Protein 6S95 (pdb70)

InterPro domains:
  IPR000069 Envelope glycoprotein M, flavivirus [PF01004] (220-293)
  IPR000208 RNA-directed RNA polymerase, fingers/palm subdomains, flavivirus [PF00972] (2783-3234)
  IPR000336 Flavivirus/Alphavirus glycoprotein, immunoglobulin-like domain superfamily [G3DSA:2.60.40.350] (590-698)
  IPR000404 Flavivirus non-structural protein NS4A [PF01350] (2129-2267)
  IPR000487 Non-structural protein NS2B, flavivirus [PF01002] (1378-1503)
  IPR000487 Non-structural protein NS2B, flavivirus [PS51527] (1373-1504)
  IPR000752 Flavivirus non-structural protein NS2A [PF01005] (1157-1289)
  IPR001122 Capsid protein C, flavivirus [PF01003] (7-121)
  IPR001157 Non-structural protein NS1, flavivirus [PF00948] (795-1145)
  IPR001528 Flavivirus non-structural protein NS4B [PF01349] (2272-2520)
  IPR001650 Helicase, C-terminal domain-like [PS51194] (1851-2016)
  IPR001650 Helicase, C-terminal domain-like [SM00490] (1873-1969)
  IPR001850 Non-structural protein NS3, peptidase S7, flavivirus [PF00949] (1522-1670)
  IPR001850 Non-structural protein NS3, peptidase S7, flavivirus [PS51528] (1504-1681)
  IPR002535 Flavivirus polyprotein propeptide [PF01570] (136-217)
  IPR002877 Ribosomal RNA methyltransferase, FtsJ domain [PF01728] (2584-2752)
  IPR007094 RNA-directed RNA polymerase, catalytic domain [PS50507] (3059-3211)
  IPR009003 Peptidase S1, PA clan [SSF50494] (1508-1671)
  IPR011492 Non-structural protein NS3-like, DEAD-box helicase, flavivirus [PF07652] (1688-1833)
  IPR011998 Envelope glycoprotein E, central and dimerisation domain, flavivirus [PF00869] (296-591)

Secondary structure (DSSP, 8-state):
-----B--S-EEEEEEEEE-SSS-EEEEEEE--S--SEE--EEEEEETTEEEEESEESS-S-EE--SSTTEEEEEEEEPPSEEEEEEES-GGG-EEEEEEE-/--B--SPPEESS--EE-SSS-EEEEEEE--SS-SEE--EEEEEETTEEEE-SEESS-S-EE-SS-SSEEEEEEEEPPSEEEEEEES-GGG-EEEEEEE-

Radius of gyration: 16.83 Å; Cα contacts (8 Å, |Δi|>4): 552; chains: 2; bounding box: 51×31×41 Å

B-factor: mean 18.38, std 7.27, range [8.53, 45.67]

Organism: Usutu virus (NCBI:txid64286)

Foldseek 3Di:
DPDAEAQAAAKDFPDDWDDDPPQKIKTKIWAAAQRPQHWWQKAKAQDPVGRDGDWFWPQPRDGQHGSDGGGMDMTITHHDAAKIWIWTDDDPRIDIDIDHHD/DEADAAAKDWPDDWDDPVPQKIKTKIFFFAQPDQYWWQKAKAADPVTRDGDFAWPPPGDGDHHSHGTDIDMTMTRHDAAWIKIWTHDDPRIDIDIDHHD

Solvent-accessible surface area: 9618 Å² total; per-residue (Å²): 114,31,140,55,47,94,9,78,91,83,5,42,47,44,119,99,15,51,106,32,87,118,54,7,3,7,0,13,1,43,1,64,4,92,55,9,32,2,54,3,23,20,17,1,0,51,40,76,115,74,60,81,99,71,37,124,44,15,5,26,52,6,28,0,7,12,62,126,49,75,26,73,21,8,0,3,0,52,2,31,168,21,80,0,42,0,0,0,2,106,64,121,66,45,26,62,53,87,40,112,59,113,127,51,76,7,78,103,107,6,54,50,38,118,118,14,27,94,24,69,125,23,8,0,9,1,14,1,67,3,96,7,110,54,9,23,2,53,4,15,18,23,2,0,52,39,78,117,72,86,86,99,56,44,131,56,24,4,21,44,8,7,0,7,24,67,121,27,125,36,71,24,4,0,10,0,60,3,45,153,36,86,0,34,0,8,0,10,146,67,126,69,53,33,62,50,76,27,121,25,133

Sequence (201 aa):
GTTYGMCTKKFSFAKNPADTGHGTVVLELQYTGVDGPCKIPISIVASLSDLTPIGRMVTANPYVASSEANSSKVLVEMEPPFGDSFIVVGRGDKKQINHHWHKAYGMCTKKFSFAKNPADTGHGTVVLELQYTGVDGPCKIPISIVASLSDLTPIGRMVTANPYVASSEANSKVLVEMEPPFGDSFIVVGRGDKQINHHWHKA

Nearest PDB structures (foldseek):
  6s93-assembly1_A  TM=9.954E-01  e=1.342E-16  Usutu virus
  6s94-assembly1_A  TM=9.904E-01  e=1.659E-16  Usutu virus
  6s95-assembly1_B  TM=9.762E-01  e=4.792E-16  Usutu virus
  6s92-assembly1_A-2  TM=9.780E-01  e=8.143E-16  Usutu virus
  3p54-assembly1_A  TM=9.628E-01  e=4.580E-14  Japanese encephalitis virus

Structure (mmCIF, N/CA/C/O backbone):
data_6S95
#
_entry.id   6S95
#
_cell.length_a   47.544
_cell.length_b   55.274
_cell.length_c   65.774
_cell.angle_alpha   90.000
_cell.angle_beta   90.000
_cell.angle_gamma   90.000
#
_symmetry.space_group_name_H-M   'P 21 21 21'
#
loop_
_entity.id
_entity.type
_entity.pdbx_description
1 polymer 'Genome polyprotein'
2 water water
#
loop_
_atom_site.group_PDB
_atom_site.id
_atom_site.type_symbol
_atom_site.label_atom_id
_atom_site.label_alt_id
_atom_site.label_comp_id
_atom_site.label_asym_id
_atom_site.label_entity_id
_atom_site.label_seq_id
_atom_site.pdbx_PDB_ins_code
_atom_site.Cartn_x
_atom_site.Cartn_y
_atom_site.Cartn_z
_atom_site.occupancy
_atom_site.B_iso_or_equiv
_atom_site.auth_seq_id
_atom_site.auth_comp_id
_atom_site.auth_asym_id
_atom_site.auth_atom_id
_atom_site.pdbx_PDB_model_num
ATOM 1 N N . GLY A 1 1 ? 23.230 16.126 35.854 1.00 34.10 299 GLY A N 1
ATOM 2 C CA . GLY A 1 1 ? 23.314 14.688 36.030 1.00 31.52 299 GLY A CA 1
ATOM 3 C C . GLY A 1 1 ? 23.138 13.933 34.729 1.00 28.50 299 GLY A C 1
ATOM 4 O O . GLY A 1 1 ? 23.049 14.537 33.661 1.00 32.51 299 GLY A O 1
ATOM 5 N N . THR A 1 2 ? 23.088 12.603 34.816 1.00 25.25 300 THR A N 1
ATOM 6 C CA . THR A 1 2 ? 22.927 11.745 33.647 1.00 23.97 300 THR A CA 1
ATOM 7 C C . THR A 1 2 ? 21.646 10.918 33.707 1.00 24.12 300 THR A C 1
ATOM 8 O O . THR A 1 2 ? 21.551 9.878 33.049 1.00 23.59 300 THR A O 1
ATOM 12 N N . THR A 1 3 ? 20.660 11.354 34.484 1.00 20.03 301 THR A N 1
ATOM 13 C CA . THR A 1 3 ? 19.365 10.678 34.537 1.00 18.83 301 THR A CA 1
ATOM 14 C C . THR A 1 3 ? 18.504 11.273 33.433 1.00 19.00 301 THR A C 1
ATOM 15 O O . THR A 1 3 ? 17.918 12.347 33.592 1.00 22.38 301 THR A O 1
ATOM 19 N N . TYR A 1 4 ? 18.433 10.578 32.307 1.00 16.87 302 TYR A N 1
ATOM 20 C CA . TYR A 1 4 ? 17.709 11.063 31.144 1.00 17.25 302 TYR A CA 1
ATOM 21 C C . TYR A 1 4 ? 16.417 10.279 30.994 1.00 16.85 302 TYR A C 1
ATOM 22 O O . TYR A 1 4 ? 16.383 9.065 31.221 1.00 18.31 302 TYR A O 1
ATOM 31 N N . GLY A 1 5 ? 15.342 10.985 30.660 1.00 15.15 303 GLY A N 1
ATOM 32 C CA . GLY A 1 5 ? 14.080 10.353 30.362 1.00 15.06 303 GLY A CA 1
ATOM 33 C C . GLY A 1 5 ? 13.868 10.221 28.864 1.00 15.62 303 GLY A C 1
ATOM 34 O O . GLY A 1 5 ? 14.663 10.677 28.042 1.00 15.36 303 GLY A O 1
ATOM 35 N N . MET A 1 6 ? 12.763 9.572 28.513 1.00 13.74 304 MET A N 1
ATOM 36 C CA . MET A 1 6 ? 12.326 9.565 27.125 1.00 13.02 304 MET A CA 1
ATOM 37 C C . MET A 1 6 ? 11.937 10.977 26.728 1.00 14.15 304 MET A C 1
ATOM 38 O O . MET A 1 6 ? 11.308 11.699 27.508 1.00 15.62 304 MET A O 1
ATOM 43 N N . CYS A 1 7 ? 12.341 11.379 25.522 1.00 12.31 305 CYS A N 1
ATOM 44 C CA . CYS A 1 7 ? 11.944 12.679 25.001 1.00 13.19 305 CYS A CA 1
ATOM 45 C C . CYS A 1 7 ? 10.424 12.792 25.026 1.00 12.43 305 CYS A C 1
ATOM 46 O O . CYS A 1 7 ? 9.714 11.863 24.624 1.00 13.41 305 CYS A O 1
ATOM 49 N N . THR A 1 8 ? 9.924 13.931 25.493 1.00 12.04 306 THR A N 1
ATOM 50 C CA . THR A 1 8 ? 8.499 14.103 25.747 1.00 13.15 306 THR A CA 1
ATOM 51 C C . THR A 1 8 ? 7.746 14.791 24.617 1.00 12.75 306 THR A C 1
ATOM 52 O O . THR A 1 8 ? 6.510 14.767 24.626 1.00 14.83 306 THR A O 1
ATOM 56 N N . LYS A 1 9 ? 8.433 15.420 23.668 1.00 12.98 307 LYS A N 1
ATOM 57 C CA . LYS A 1 9 ? 7.796 16.253 22.658 1.00 11.70 307 LYS A CA 1
ATOM 58 C C . LYS A 1 9 ? 7.832 15.591 21.284 1.00 11.58 307 LYS A C 1
ATOM 59 O O . LYS A 1 9 ? 8.426 14.534 21.092 1.00 11.57 307 LYS A O 1
ATOM 65 N N . LYS A 1 10 ? 7.175 16.232 20.321 1.00 12.02 308 LYS A N 1
ATOM 66 C CA . LYS A 1 10 ? 7.122 15.698 18.971 1.00 12.58 308 LYS A CA 1
ATOM 67 C C . LYS A 1 10 ? 8.454 15.876 18.254 1.00 11.48 308 LYS A C 1
ATOM 68 O O . LYS A 1 10 ? 9.194 16.850 18.464 1.00 11.20 308 LYS A O 1
ATOM 74 N N . PHE A 1 11 ? 8.744 14.920 17.390 1.00 10.61 309 PHE A N 1
ATOM 75 C CA . PHE A 1 11 ? 9.807 15.018 16.407 1.00 10.14 309 PHE A CA 1
ATOM 76 C C . PHE A 1 11 ? 9.189 15.352 15.058 1.00 9.95 309 PHE A C 1
ATOM 77 O O . PHE A 1 11 ? 7.967 15.297 14.870 1.00 11.58 309 PHE A O 1
ATOM 85 N N . SER A 1 12 ? 10.050 15.651 14.101 1.00 10.46 310 SER A N 1
ATOM 86 C CA . SER A 1 12 ? 9.672 15.675 12.703 1.00 11.99 310 SER A CA 1
ATOM 87 C C . SER A 1 12 ? 10.745 14.942 11.913 1.00 11.92 310 SER A C 1
ATOM 88 O O . SER A 1 12 ? 11.891 14.778 12.364 1.00 11.45 310 SER A O 1
ATOM 91 N N . PHE A 1 13 ? 10.354 14.479 10.728 1.00 15.34 311 PHE A N 1
ATOM 92 C CA . PHE A 1 13 ? 11.310 13.889 9.797 1.00 17.39 311 PHE A CA 1
ATOM 93 C C . PHE A 1 13 ? 11.939 15.049 9.043 1.00 17.31 311 PHE A C 1
ATOM 94 O O . PHE A 1 13 ? 11.316 15.645 8.158 1.00 21.24 311 PHE A O 1
ATOM 102 N N . ALA A 1 14 ? 13.168 15.401 9.422 1.00 16.99 312 ALA A N 1
ATOM 103 C CA . ALA A 1 14 ? 13.890 16.465 8.732 1.00 19.16 312 ALA A CA 1
ATOM 104 C C . ALA A 1 14 ? 14.307 16.022 7.339 1.00 22.70 312 ALA A C 1
ATOM 105 O O . ALA A 1 14 ? 14.324 16.826 6.400 1.00 30.60 312 ALA A O 1
ATOM 107 N N . LYS A 1 15 ? 14.673 14.751 7.197 1.00 24.35 313 LYS A N 1
ATOM 108 C CA . LYS A 1 15 ? 14.926 14.133 5.904 1.00 28.97 313 LYS A CA 1
ATOM 109 C C . LYS A 1 15 ? 14.319 12.741 5.942 1.00 29.17 313 LYS A C 1
ATOM 110 O O . LYS A 1 15 ? 14.600 11.966 6.860 1.00 25.93 313 LYS A O 1
ATOM 116 N N . ASN A 1 16 ? 13.489 12.432 4.952 1.00 29.70 314 ASN A N 1
ATOM 117 C CA . ASN A 1 16 ? 12.807 11.152 4.905 1.00 32.69 314 ASN A CA 1
ATOM 118 C C . ASN A 1 16 ? 13.809 10.010 4.735 1.00 27.38 314 ASN A C 1
ATOM 119 O O . ASN A 1 16 ? 14.935 10.222 4.276 1.00 26.46 314 ASN A O 1
ATOM 124 N N . PRO A 1 17 ? 13.430 8.790 5.129 1.00 27.97 315 PRO A N 1
ATOM 125 C CA . PRO A 1 17 ? 14.391 7.682 5.106 1.00 26.89 315 PRO A CA 1
ATOM 126 C C . PRO A 1 17 ? 14.896 7.398 3.700 1.00 24.64 315 PRO A C 1
ATOM 127 O O . PRO A 1 17 ? 14.164 7.528 2.716 1.00 30.05 315 PRO A O 1
ATOM 131 N N . ALA A 1 18 ? 16.167 7.015 3.615 1.00 26.85 316 ALA A N 1
ATOM 132 C CA . ALA A 1 18 ? 16.814 6.716 2.348 1.00 26.42 316 ALA A CA 1
ATOM 133 C C . ALA A 1 18 ? 17.698 5.490 2.522 1.00 28.00 316 ALA A C 1
ATOM 134 O O . ALA A 1 18 ? 18.270 5.269 3.590 1.00 24.95 316 ALA A O 1
ATOM 136 N N . ASP A 1 19 ? 17.822 4.706 1.455 1.00 29.15 317 ASP A N 1
ATOM 137 C CA . ASP A 1 19 ? 18.588 3.468 1.507 1.00 25.79 317 ASP A CA 1
ATOM 138 C C . ASP A 1 19 ? 20.083 3.744 1.446 1.00 25.60 317 ASP A C 1
ATOM 139 O O . ASP A 1 19 ? 20.546 4.588 0.673 1.00 30.53 317 ASP A O 1
ATOM 144 N N . THR A 1 20 ? 20.840 3.023 2.270 1.00 24.15 318 THR A N 1
ATOM 145 C CA . THR A 1 20 ? 22.287 3.003 2.162 1.00 23.97 318 THR A CA 1
ATOM 146 C C . THR A 1 20 ? 22.693 1.940 1.142 1.00 25.03 318 THR A C 1
ATOM 147 O O . THR A 1 20 ? 21.853 1.303 0.503 1.00 28.63 318 THR A O 1
ATOM 151 N N . GLY A 1 21 ? 23.997 1.744 0.996 1.00 26.24 319 GLY A N 1
ATOM 152 C CA . GLY A 1 21 ? 24.528 0.695 0.153 1.00 24.14 319 GLY A CA 1
ATOM 153 C C . GLY A 1 21 ? 24.786 -0.615 0.862 1.00 24.51 319 GLY A C 1
ATOM 154 O O . GLY A 1 21 ? 25.369 -1.523 0.260 1.00 22.52 319 GLY A O 1
ATOM 155 N N . HIS A 1 22 ? 24.367 -0.753 2.121 1.00 19.74 320 HIS A N 1
ATOM 156 C CA . HIS A 1 22 ? 24.585 -1.977 2.881 1.00 17.11 320 HIS A CA 1
ATOM 157 C C . HIS A 1 22 ? 23.299 -2.453 3.549 1.00 17.23 320 HIS A C 1
ATOM 158 O O . HIS A 1 22 ? 23.306 -2.935 4.687 1.00 18.97 320 HIS A O 1
ATOM 165 N N . GLY A 1 23 ? 22.177 -2.345 2.839 1.00 19.29 321 GLY A N 1
ATOM 166 C CA . GLY A 1 23 ? 20.951 -2.976 3.288 1.00 14.49 321 GLY A CA 1
ATOM 167 C C . GLY A 1 23 ? 20.269 -2.312 4.460 1.00 13.72 321 GLY A C 1
ATOM 168 O O . GLY A 1 23 ? 19.495 -2.965 5.154 1.00 16.11 321 GLY A O 1
ATOM 169 N N . THR A 1 24 ? 20.537 -1.034 4.710 1.00 15.18 322 THR A N 1
ATOM 170 C CA . THR A 1 24 ? 19.876 -0.294 5.779 1.00 13.78 322 THR A CA 1
ATOM 171 C C . THR A 1 24 ? 19.326 1.009 5.217 1.00 14.98 322 THR A C 1
ATOM 172 O O . THR A 1 24 ? 19.543 1.349 4.050 1.00 17.63 322 THR A O 1
ATOM 176 N N . VAL A 1 25 ? 18.616 1.750 6.073 1.00 14.38 323 VAL A N 1
ATOM 177 C CA . VAL A 1 25 ? 18.049 3.053 5.745 1.00 16.73 323 VAL A CA 1
ATOM 178 C C . VAL A 1 25 ? 18.464 4.049 6.819 1.00 15.28 323 VAL A C 1
ATOM 179 O O . VAL A 1 25 ? 18.604 3.700 7.995 1.00 16.81 323 VAL A O 1
ATOM 183 N N . VAL A 1 26 ? 18.668 5.297 6.411 1.00 15.91 324 VAL A N 1
ATOM 184 C CA . VAL A 1 26 ? 19.014 6.368 7.335 1.00 16.31 324 VAL A CA 1
ATOM 185 C C . VAL A 1 26 ? 17.930 7.433 7.285 1.00 15.93 324 VAL A C 1
ATOM 186 O O . VAL A 1 26 ? 17.383 7.734 6.219 1.00 18.73 324 VAL A O 1
ATOM 190 N N . LEU A 1 27 ? 17.631 8.007 8.447 1.00 14.53 325 LEU A N 1
ATOM 191 C CA . LEU A 1 27 ? 16.560 8.980 8.608 1.00 15.70 325 LEU A CA 1
ATOM 192 C C . LEU A 1 27 ? 17.035 10.077 9.549 1.00 15.70 325 LEU A C 1
ATOM 193 O O . LEU A 1 27 ? 17.490 9.788 10.661 1.00 16.75 325 LEU A O 1
ATOM 198 N N . GLU A 1 28 ? 16.900 11.329 9.126 1.00 13.55 326 GLU A N 1
ATOM 199 C CA . GLU A 1 28 ? 17.271 12.466 9.961 1.00 12.37 326 GLU A CA 1
ATOM 200 C C . GLU A 1 28 ? 16.034 12.979 10.682 1.00 13.17 326 GLU A C 1
ATOM 201 O O . GLU A 1 28 ? 15.063 13.387 10.038 1.00 14.21 326 GLU A O 1
ATOM 207 N N . LEU A 1 29 ? 16.072 12.949 12.007 1.00 11.34 327 LEU A N 1
ATOM 208 C CA . LEU A 1 29 ? 15.017 13.454 12.868 1.00 10.63 327 LEU A CA 1
ATOM 209 C C . LEU A 1 29 ? 15.399 14.831 13.382 1.00 11.13 327 LEU A C 1
ATOM 210 O O . LEU A 1 29 ? 16.573 15.112 13.632 1.00 12.10 327 LEU A O 1
ATOM 215 N N . GLN A 1 30 ? 14.393 15.674 13.566 1.00 10.29 328 GLN A N 1
ATOM 216 C CA . GLN A 1 30 ? 14.533 16.936 14.278 1.00 10.84 328 GLN A CA 1
ATOM 217 C C . GLN A 1 30 ? 13.632 16.885 15.500 1.00 10.43 328 GLN A C 1
ATOM 218 O O . GLN A 1 30 ? 12.472 16.469 15.402 1.00 12.53 328 GLN A O 1
ATOM 224 N N . TYR A 1 31 ? 14.149 17.312 16.649 1.00 10.49 329 TYR A N 1
ATOM 225 C CA . TYR A 1 31 ? 13.385 17.268 17.889 1.00 11.09 329 TYR A CA 1
ATOM 226 C C . TYR A 1 31 ? 12.898 18.662 18.251 1.00 12.40 329 TYR A C 1
ATOM 227 O O . TYR A 1 31 ? 13.708 19.589 18.350 1.00 13.28 329 TYR A O 1
ATOM 236 N N . THR A 1 32 ? 11.589 18.807 18.490 1.00 10.91 330 THR A N 1
ATOM 237 C CA . THR A 1 32 ? 11.040 20.129 18.769 1.00 12.36 330 THR A CA 1
ATOM 238 C C . THR A 1 32 ? 11.268 20.594 20.202 1.00 12.59 330 THR A C 1
ATOM 239 O O . THR A 1 32 ? 11.161 21.796 20.461 1.00 14.43 330 THR A O 1
ATOM 243 N N . GLY A 1 33 ? 11.560 19.691 21.142 1.00 11.34 331 GLY A N 1
ATOM 244 C CA . GLY A 1 33 ? 11.566 20.035 22.552 1.00 11.27 331 GLY A CA 1
ATOM 245 C C . GLY A 1 33 ? 12.901 20.542 23.078 1.00 12.63 331 GLY A C 1
ATOM 246 O O . GLY A 1 33 ? 13.906 20.616 22.370 1.00 11.82 331 GLY A O 1
ATOM 247 N N . VAL A 1 34 ? 12.890 20.881 24.375 1.00 11.97 332 VAL A N 1
ATOM 248 C CA . VAL A 1 34 ? 14.035 21.454 25.082 1.00 12.49 332 VAL A CA 1
ATOM 249 C C . VAL A 1 34 ? 14.355 20.643 26.330 1.00 13.24 332 VAL A C 1
ATOM 250 O O . VAL A 1 34 ? 15.096 21.108 27.208 1.00 13.60 332 VAL A O 1
ATOM 254 N N . ASP A 1 35 ? 13.807 19.431 26.425 1.00 13.02 333 ASP A N 1
ATOM 255 C CA . ASP A 1 35 ? 14.053 18.548 27.558 1.00 14.42 333 ASP A CA 1
ATOM 256 C C . ASP A 1 35 ? 15.247 17.619 27.351 1.00 13.08 333 ASP A C 1
ATOM 257 O O . ASP A 1 35 ? 15.485 16.737 28.184 1.00 16.27 333 ASP A O 1
ATOM 262 N N . GLY A 1 36 ? 16.010 17.801 26.277 1.00 12.67 334 GLY A N 1
ATOM 263 C CA . GLY A 1 36 ? 17.213 17.031 26.086 1.00 12.82 334 GLY A CA 1
ATOM 264 C C . GLY A 1 36 ? 18.270 17.342 27.133 1.00 13.27 334 GLY A C 1
ATOM 265 O O . GLY A 1 36 ? 18.216 18.379 27.796 1.00 14.20 334 GLY A O 1
ATOM 266 N N . PRO A 1 37 ? 19.255 16.449 27.307 1.00 13.31 335 PRO A N 1
ATOM 267 C CA . PRO A 1 37 ? 19.350 15.159 26.624 1.00 12.81 335 PRO A CA 1
ATOM 268 C C . PRO A 1 37 ? 18.221 14.230 27.017 1.00 12.75 335 PRO A C 1
ATOM 269 O O . PRO A 1 37 ? 17.753 14.233 28.157 1.00 13.63 335 PRO A O 1
ATOM 273 N N . CYS A 1 38 ? 17.749 13.461 26.043 1.00 11.29 336 CYS A N 1
ATOM 274 C CA . CYS A 1 38 ? 16.618 12.581 26.274 1.00 11.21 336 CYS A CA 1
ATOM 275 C C . CYS A 1 38 ? 16.678 11.462 25.252 1.00 12.85 336 CYS A C 1
ATOM 276 O O . CYS A 1 38 ? 17.259 11.611 24.170 1.00 11.62 336 CYS A O 1
ATOM 279 N N . LYS A 1 39 ? 16.100 10.332 25.624 1.00 12.52 337 LYS A N 1
ATOM 280 C CA . LYS A 1 39 ? 16.146 9.139 24.798 1.00 13.62 337 LYS A CA 1
ATOM 281 C C . LYS A 1 39 ? 15.012 9.172 23.781 1.00 11.85 337 LYS A C 1
ATOM 282 O O . LYS A 1 39 ? 13.851 9.402 24.143 1.00 12.07 337 LYS A O 1
ATOM 288 N N . ILE A 1 40 ? 15.347 8.934 22.518 1.00 11.41 338 ILE A N 1
ATOM 289 C CA . ILE A 1 40 ? 14.331 9.057 21.459 1.00 11.10 338 ILE A CA 1
ATOM 290 C C . ILE A 1 40 ? 13.413 7.836 21.483 1.00 12.40 338 ILE A C 1
ATOM 291 O O . ILE A 1 40 ? 13.888 6.694 21.407 1.00 11.67 338 ILE A O 1
ATOM 296 N N . PRO A 1 41 ? 12.102 8.018 21.548 1.00 11.39 339 PRO A N 1
ATOM 297 C CA . PRO A 1 41 ? 11.179 6.861 21.480 1.00 11.03 339 PRO A CA 1
ATOM 298 C C . PRO A 1 41 ? 10.934 6.423 20.035 1.00 11.29 339 PRO A C 1
ATOM 299 O O . PRO A 1 41 ? 9.912 6.709 19.418 1.00 14.55 339 PRO A O 1
ATOM 303 N N . ILE A 1 42 ? 11.885 5.690 19.457 1.00 11.63 340 ILE A N 1
ATOM 304 C CA . ILE A 1 42 ? 11.817 5.270 18.060 1.00 11.35 340 ILE A CA 1
ATOM 305 C C . ILE A 1 42 ? 11.807 3.751 17.995 1.00 11.66 340 ILE A C 1
ATOM 306 O O . ILE A 1 42 ? 12.549 3.080 18.725 1.00 13.82 340 ILE A O 1
ATOM 311 N N . SER A 1 43 ? 10.957 3.208 17.127 1.00 11.19 341 SER A N 1
ATOM 312 C CA . SER A 1 43 ? 10.933 1.777 16.871 1.00 11.29 341 SER A CA 1
ATOM 313 C C . SER A 1 43 ? 10.374 1.543 15.478 1.00 9.01 341 SER A C 1
ATOM 314 O O . SER A 1 43 ? 9.897 2.461 14.804 1.00 10.46 341 SER A O 1
ATOM 317 N N . ILE A 1 44 ? 10.455 0.291 15.043 1.00 9.59 342 ILE A N 1
ATOM 318 C CA . ILE A 1 44 ? 9.873 -0.164 13.790 1.00 9.36 342 ILE A CA 1
ATOM 319 C C . ILE A 1 44 ? 8.814 -1.186 14.158 1.00 9.44 342 ILE A C 1
ATOM 320 O O . ILE A 1 44 ? 9.057 -2.052 15.003 1.00 10.39 342 ILE A O 1
ATOM 325 N N . VAL A 1 45 ? 7.631 -1.059 13.558 1.00 9.74 343 VAL A N 1
ATOM 326 C CA . VAL A 1 45 ? 6.478 -1.854 13.954 1.00 9.74 343 VAL A CA 1
ATOM 327 C C . VAL A 1 45 ? 5.795 -2.395 12.708 1.00 10.07 343 VAL A C 1
ATOM 328 O O . VAL A 1 45 ? 5.950 -1.871 11.606 1.00 10.63 343 VAL A O 1
ATOM 332 N N . ALA A 1 46 ? 5.013 -3.463 12.898 1.00 12.16 344 ALA A N 1
ATOM 333 C CA . ALA A 1 46 ? 4.299 -4.063 11.773 1.00 12.65 344 ALA A CA 1
ATOM 334 C C . ALA A 1 46 ? 3.150 -3.188 11.288 1.00 13.75 344 ALA A C 1
ATOM 335 O O . ALA A 1 46 ? 2.847 -3.165 10.090 1.00 14.64 344 ALA A O 1
ATOM 337 N N . SER A 1 47 ? 2.490 -2.488 12.200 1.00 12.14 345 SER A N 1
ATOM 338 C CA . SER A 1 47 ? 1.325 -1.681 11.874 1.00 12.31 345 SER A CA 1
ATOM 339 C C . SER A 1 47 ? 1.141 -0.706 13.021 1.00 12.38 345 SER A C 1
ATOM 340 O O . SER A 1 47 ? 1.698 -0.885 14.102 1.00 12.72 345 SER A O 1
ATOM 343 N N . LEU A 1 48 ? 0.320 0.315 12.796 1.00 12.92 346 LEU A N 1
ATOM 344 C CA . LEU A 1 48 ? 0.065 1.240 13.891 1.00 13.38 346 LEU A CA 1
ATOM 345 C C . LEU A 1 48 ? -0.806 0.631 14.983 1.00 12.81 346 LEU A C 1
ATOM 346 O O . LEU A 1 48 ? -0.883 1.191 16.083 1.00 14.06 346 LEU A O 1
ATOM 351 N N . SER A 1 49 ? -1.446 -0.511 14.718 1.00 13.07 347 SER A N 1
ATOM 352 C CA . SER A 1 49 ? -2.296 -1.144 15.720 1.00 13.41 347 SER A CA 1
ATOM 353 C C . SER A 1 49 ? -1.548 -2.110 16.623 1.00 12.62 347 SER A C 1
ATOM 354 O O . SER A 1 49 ? -2.106 -2.533 17.644 1.00 16.82 347 SER A O 1
ATOM 357 N N . ASP A 1 50 ? -0.328 -2.507 16.257 1.00 12.76 348 ASP A N 1
ATOM 358 C CA . ASP A 1 50 ? 0.485 -3.412 17.068 1.00 13.69 348 ASP A CA 1
ATOM 359 C C . ASP A 1 50 ? 1.891 -2.828 17.081 1.00 13.87 348 ASP A C 1
ATOM 360 O O . ASP A 1 50 ? 2.651 -3.008 16.123 1.00 13.04 348 ASP A O 1
ATOM 365 N N . LEU A 1 51 ? 2.238 -2.140 18.160 1.00 12.50 349 LEU A N 1
ATOM 366 C CA . LEU A 1 51 ? 3.520 -1.461 18.244 1.00 13.11 349 LEU A CA 1
ATOM 367 C C . LEU A 1 51 ? 4.622 -2.352 18.810 1.00 12.50 349 LEU A C 1
ATOM 368 O O . LEU A 1 51 ? 5.644 -1.844 19.283 1.00 14.14 349 LEU A O 1
ATOM 373 N N . THR A 1 52 ? 4.438 -3.663 18.775 1.00 12.78 350 THR A N 1
ATOM 374 C CA . THR A 1 52 ? 5.516 -4.578 19.136 1.00 13.10 350 THR A CA 1
ATOM 375 C C . THR A 1 52 ? 6.742 -4.269 18.277 1.00 12.14 350 THR A C 1
ATOM 376 O O . THR A 1 52 ? 6.632 -4.237 17.049 1.00 11.57 350 THR A O 1
ATOM 380 N N . PRO A 1 53 ? 7.915 -4.036 18.868 1.00 13.16 351 PRO A N 1
ATOM 381 C CA . PRO A 1 53 ? 9.092 -3.720 18.042 1.00 11.23 351 PRO A CA 1
ATOM 382 C C . PRO A 1 53 ? 9.514 -4.906 17.188 1.00 11.94 351 PRO A C 1
ATOM 383 O O . PRO A 1 53 ? 9.630 -6.035 17.675 1.00 14.28 351 PRO A O 1
ATOM 387 N N . ILE A 1 54 ? 9.726 -4.636 15.898 1.00 11.04 352 ILE A N 1
ATOM 388 C CA . ILE A 1 54 ? 10.337 -5.578 14.963 1.00 11.08 352 ILE A CA 1
ATOM 389 C C . ILE A 1 54 ? 11.416 -4.847 14.171 1.00 9.85 352 ILE A C 1
ATOM 390 O O . ILE A 1 54 ? 11.822 -3.741 14.541 1.00 10.70 352 ILE A O 1
ATOM 395 N N . GLY A 1 55 ? 11.895 -5.448 13.072 1.00 9.83 353 GLY A N 1
ATOM 396 C CA . GLY A 1 55 ? 13.041 -4.814 12.424 1.00 10.13 353 GLY A CA 1
ATOM 397 C C . GLY A 1 55 ? 14.263 -4.812 13.344 1.00 8.55 353 GLY A C 1
ATOM 398 O O . GLY A 1 55 ? 14.381 -5.599 14.290 1.00 9.62 353 GLY A O 1
ATOM 399 N N . ARG A 1 56 ? 15.165 -3.874 13.071 1.00 9.43 354 ARG A N 1
ATOM 400 C CA . ARG A 1 56 ? 16.379 -3.762 13.862 1.00 10.00 354 ARG A CA 1
ATOM 401 C C . ARG A 1 56 ? 16.819 -2.311 13.803 1.00 10.77 354 ARG A C 1
ATOM 402 O O . ARG A 1 56 ? 16.928 -1.742 12.713 1.00 11.70 354 ARG A O 1
ATOM 410 N N . MET A 1 57 ? 17.026 -1.704 14.966 1.00 10.31 355 MET A N 1
ATOM 411 C CA . MET A 1 57 ? 17.653 -0.393 15.024 1.00 10.81 355 MET A CA 1
ATOM 412 C C . MET A 1 57 ? 19.156 -0.599 14.920 1.00 11.64 355 MET A C 1
ATOM 413 O O . MET A 1 57 ? 19.751 -1.303 15.746 1.00 16.18 355 MET A O 1
ATOM 418 N N . VAL A 1 58 ? 19.761 -0.042 13.879 1.00 10.59 356 VAL A N 1
ATOM 419 C CA . VAL A 1 58 ? 21.209 -0.129 13.744 1.00 10.90 356 VAL A CA 1
ATOM 420 C C . VAL A 1 58 ? 21.875 0.927 14.613 1.00 12.13 356 VAL A C 1
ATOM 421 O O . VAL A 1 58 ? 22.784 0.631 15.403 1.00 12.23 356 VAL A O 1
ATOM 425 N N . THR A 1 59 ? 21.402 2.162 14.511 1.00 10.63 357 THR A N 1
ATOM 426 C CA . THR A 1 59 ? 21.697 3.204 15.488 1.00 12.05 357 THR A CA 1
ATOM 427 C C . THR A 1 59 ? 20.743 2.972 16.650 1.00 12.66 357 THR A C 1
ATOM 428 O O . THR A 1 59 ? 19.649 3.530 16.715 1.00 15.81 357 THR A O 1
ATOM 432 N N . ALA A 1 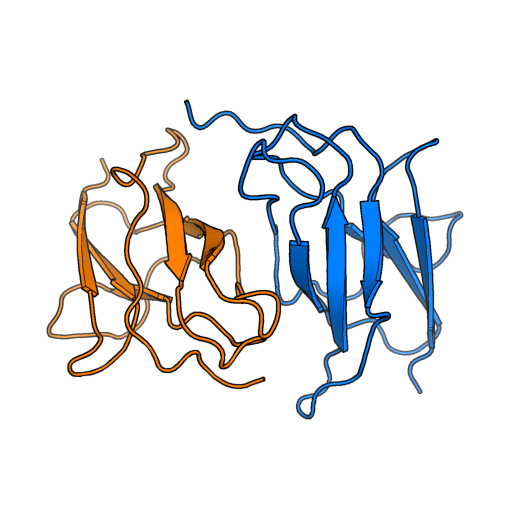60 ? 21.150 2.100 17.560 1.00 12.67 358 ALA A N 1
ATOM 433 C CA . ALA A 1 60 ? 20.301 1.708 18.667 1.00 13.06 358 ALA A CA 1
ATOM 434 C C . ALA A 1 60 ? 20.379 2.736 19.788 1.00 11.61 358 ALA A C 1
ATOM 435 O O . ALA A 1 60 ? 21.411 3.383 20.003 1.00 12.96 358 ALA A O 1
ATOM 437 N N . ASN A 1 61 ? 19.268 2.890 20.503 1.00 13.46 359 ASN A N 1
ATOM 438 C CA . ASN A 1 61 ? 19.175 3.791 21.645 1.00 12.73 359 ASN A CA 1
ATOM 439 C C . ASN A 1 61 ? 19.662 5.221 21.385 1.00 13.57 359 ASN A C 1
ATOM 440 O O . ASN A 1 61 ? 20.384 5.789 22.208 1.00 13.52 359 ASN A O 1
ATOM 445 N N . PRO A 1 62 ? 19.267 5.847 20.275 1.00 11.75 360 PRO A N 1
ATOM 446 C CA . PRO A 1 62 ? 19.738 7.215 20.021 1.00 13.29 360 PRO A CA 1
ATOM 447 C C . PRO A 1 62 ? 19.143 8.199 21.014 1.00 11.83 360 PRO A C 1
ATOM 448 O O . PRO A 1 62 ? 18.015 8.031 21.501 1.00 11.05 360 PRO A O 1
ATOM 452 N N . TYR A 1 63 ? 19.908 9.251 21.284 1.00 11.63 361 TYR A N 1
ATOM 453 C CA . TYR A 1 63 ? 19.496 10.322 22.176 1.00 10.79 361 TYR A CA 1
ATOM 454 C C . TYR A 1 63 ? 19.488 11.644 21.431 1.00 11.27 361 TYR A C 1
ATOM 455 O O . TYR A 1 63 ? 20.303 11.874 20.534 1.00 12.71 361 TYR A O 1
ATOM 464 N N . VAL A 1 64 ? 18.582 12.526 21.841 1.00 11.32 362 VAL A N 1
ATOM 465 C CA . VAL A 1 64 ? 18.781 13.943 21.604 1.00 11.68 362 VAL A CA 1
ATOM 466 C C . VAL A 1 64 ? 19.859 14.416 22.568 1.00 11.73 362 VAL A C 1
ATOM 467 O O . VAL A 1 64 ? 19.814 14.111 23.768 1.00 12.74 362 VAL A O 1
ATOM 471 N N . ALA A 1 65 ? 20.847 15.140 22.053 1.00 11.38 363 ALA A N 1
ATOM 472 C CA . ALA A 1 65 ? 22.086 15.352 22.797 1.00 13.24 363 ALA A CA 1
ATOM 473 C C . ALA A 1 65 ? 22.083 16.620 23.624 1.00 12.59 363 ALA A C 1
ATOM 474 O O . ALA A 1 65 ? 23.046 16.855 24.368 1.00 14.77 363 ALA A O 1
ATOM 476 N N . SER A 1 66 ? 21.027 17.421 23.546 1.00 14.65 364 SER A N 1
ATOM 477 C CA . SER A 1 66 ? 21.117 18.800 23.984 1.00 14.70 364 SER A CA 1
ATOM 478 C C . SER A 1 66 ? 19.719 19.297 24.306 1.00 12.61 364 SER A C 1
ATOM 479 O O . SER A 1 66 ? 18.741 18.850 23.705 1.00 13.38 364 SER A O 1
ATOM 482 N N . SER A 1 67 ? 19.635 20.243 25.235 1.00 14.35 365 SER A N 1
ATOM 483 C CA . SER A 1 67 ? 18.389 20.952 25.502 1.00 13.71 365 SER A CA 1
ATOM 484 C C . SER A 1 67 ? 18.086 22.026 24.463 1.00 11.77 365 SER A C 1
ATOM 485 O O . SER A 1 67 ? 17.025 22.654 24.534 1.00 15.09 365 SER A O 1
ATOM 488 N N . GLU A 1 68 ? 18.987 22.266 23.516 1.00 12.55 366 GLU A N 1
ATOM 489 C CA . GLU A 1 68 ? 18.717 23.208 22.439 1.00 13.10 366 GLU A CA 1
ATOM 490 C C . GLU A 1 68 ? 17.580 22.691 21.569 1.00 12.41 366 GLU A C 1
ATOM 491 O O . GLU A 1 68 ? 17.554 21.514 21.203 1.00 12.19 366 GLU A O 1
ATOM 497 N N . ALA A 1 69 ? 16.622 23.559 21.257 1.00 14.17 367 ALA A N 1
ATOM 498 C CA . ALA A 1 69 ? 15.480 23.141 20.453 1.00 13.55 367 ALA A CA 1
ATOM 499 C C . ALA A 1 69 ? 15.912 22.859 19.021 1.00 12.96 367 ALA A C 1
ATOM 500 O O . ALA A 1 69 ? 16.910 23.393 18.527 1.00 13.60 367 ALA A O 1
ATOM 502 N N . ASN A 1 70 ? 15.144 21.995 18.357 1.00 12.80 368 ASN A N 1
ATOM 503 C CA . ASN A 1 70 ? 15.311 21.707 16.935 1.00 12.71 368 ASN A CA 1
ATOM 504 C C . ASN A 1 70 ? 16.620 21.001 16.622 1.00 12.20 368 ASN A C 1
ATOM 505 O O . ASN A 1 70 ? 17.144 21.113 15.515 1.00 14.79 368 ASN A O 1
ATOM 510 N N A SER A 1 71 ? 17.155 20.253 17.576 0.42 12.42 369 SER A N 1
ATOM 511 N N B SER A 1 71 ? 17.140 20.266 17.598 0.58 12.39 369 SER A N 1
ATOM 512 C CA A SER A 1 71 ? 18.388 19.524 17.330 0.42 13.63 369 SER A CA 1
ATOM 513 C CA B SER A 1 71 ? 18.336 19.469 17.384 0.58 13.61 369 SER A CA 1
ATOM 514 C C A SER A 1 71 ? 18.109 18.257 16.532 0.42 13.49 369 SER A C 1
ATOM 515 C C B SER A 1 71 ? 18.040 18.344 16.391 0.58 13.47 369 SER A C 1
ATOM 516 O O A SER A 1 71 ? 17.058 17.619 16.674 0.42 11.60 369 SER A O 1
ATOM 517 O O B SER A 1 71 ? 16.893 17.917 16.218 0.58 12.41 369 SER A O 1
ATOM 522 N N . LYS A 1 72 ? 19.084 17.887 15.704 1.00 14.39 370 LYS A N 1
ATOM 523 C CA . LYS A 1 72 ? 18.952 16.835 14.705 1.00 14.06 370 LYS A CA 1
ATOM 524 C C . LYS A 1 72 ? 19.712 15.590 15.129 1.00 15.01 370 LYS A C 1
ATOM 525 O O . LYS A 1 72 ? 20.787 15.679 15.734 1.00 18.72 370 LYS A O 1
ATOM 531 N N . VAL A 1 73 ? 19.154 14.426 14.795 1.00 11.93 371 VAL A N 1
ATOM 532 C CA . VAL A 1 73 ? 19.767 13.138 15.083 1.00 13.78 371 VAL A CA 1
ATOM 533 C C . VAL A 1 73 ? 19.535 12.242 13.878 1.00 11.31 371 VAL A C 1
ATOM 534 O O . VAL A 1 73 ? 18.405 12.126 13.389 1.00 12.13 371 VAL A O 1
ATOM 538 N N . LEU A 1 74 ? 20.593 11.592 13.408 1.00 10.93 372 LEU A N 1
ATOM 539 C CA . LEU A 1 74 ? 20.492 10.678 12.278 1.00 12.34 372 LEU A CA 1
ATOM 540 C C . LEU A 1 74 ? 20.440 9.254 12.807 1.00 10.40 372 LEU A C 1
ATOM 541 O O . LEU A 1 74 ? 21.278 8.860 13.623 1.00 12.13 372 LEU A O 1
ATOM 546 N N . VAL A 1 75 ? 19.453 8.484 12.355 1.00 11.04 373 VAL A N 1
ATOM 547 C CA . VAL A 1 75 ? 19.266 7.118 12.823 1.00 12.88 373 VAL A CA 1
ATOM 548 C C . VAL A 1 75 ? 19.331 6.165 11.635 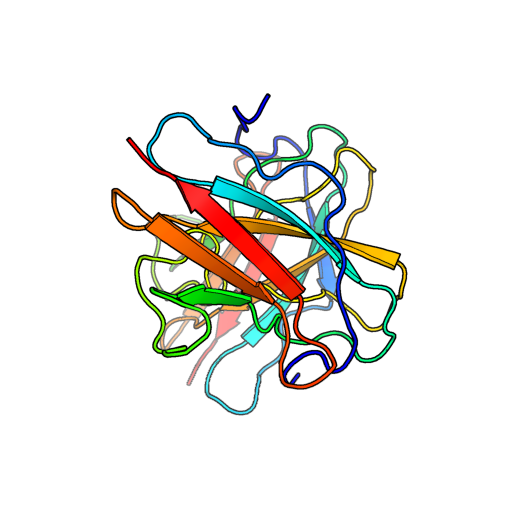1.00 12.13 373 VAL A C 1
ATOM 549 O O . VAL A 1 75 ? 18.624 6.354 10.638 1.00 15.12 373 VAL A O 1
ATOM 553 N N . GLU A 1 76 ? 20.177 5.141 11.745 1.00 13.74 374 GLU A N 1
ATOM 554 C CA . GLU A 1 76 ? 20.237 4.056 10.772 1.00 12.22 374 GLU A CA 1
ATOM 555 C C . GLU A 1 76 ? 19.378 2.896 11.268 1.00 12.19 374 GLU A C 1
ATOM 556 O O . GLU A 1 76 ? 19.410 2.545 12.452 1.00 11.87 374 GLU A O 1
ATOM 562 N N . MET A 1 77 ? 18.603 2.298 10.361 1.00 12.51 375 MET A N 1
ATOM 563 C CA . MET A 1 77 ? 17.665 1.243 10.723 1.00 12.93 375 MET A CA 1
ATOM 564 C C . MET A 1 77 ? 17.645 0.176 9.644 1.00 10.77 375 MET A C 1
ATOM 565 O O . MET A 1 77 ? 18.018 0.418 8.488 1.00 12.17 375 MET A O 1
ATOM 570 N N . GLU A 1 78 ? 17.108 -0.983 10.015 1.00 9.84 376 GLU A N 1
ATOM 571 C CA . GLU A 1 78 ? 16.917 -2.101 9.098 1.00 10.07 376 GLU A CA 1
ATOM 572 C C . GLU A 1 78 ? 15.474 -2.566 9.236 1.00 8.53 376 GLU A C 1
ATOM 573 O O . GLU A 1 78 ? 15.158 -3.414 10.075 1.00 10.03 376 GLU A O 1
ATOM 579 N N . PRO A 1 79 ? 14.561 -1.998 8.455 1.00 9.52 377 PRO A N 1
ATOM 580 C CA . PRO A 1 79 ? 13.177 -2.456 8.495 1.00 9.98 377 PRO A CA 1
ATOM 581 C C . PRO A 1 79 ? 13.100 -3.918 8.099 1.00 8.70 377 PRO A C 1
ATOM 582 O O . PRO A 1 79 ? 13.989 -4.432 7.399 1.00 10.21 377 PRO A O 1
ATOM 586 N N . PRO A 1 80 ? 12.060 -4.615 8.529 1.00 9.28 378 PRO A N 1
ATOM 587 C CA . PRO A 1 80 ? 11.887 -6.010 8.132 1.00 9.73 378 PRO A CA 1
ATOM 588 C C . PRO A 1 80 ? 11.471 -6.128 6.675 1.00 10.11 378 PRO A C 1
ATOM 589 O O . PRO A 1 80 ? 10.948 -5.204 6.054 1.00 10.20 378 PRO A O 1
ATOM 593 N N . PHE A 1 81 ? 11.711 -7.311 6.127 1.00 10.59 379 PHE A N 1
ATOM 594 C CA . PHE A 1 81 ? 11.095 -7.718 4.872 1.00 10.28 379 PHE A CA 1
ATOM 595 C C . PHE A 1 81 ? 9.584 -7.528 4.962 1.00 11.36 379 PHE A C 1
ATOM 596 O O . PHE A 1 81 ? 8.954 -7.901 5.956 1.00 12.42 379 PHE A O 1
ATOM 604 N N . GLY A 1 82 ? 9.002 -6.931 3.923 1.00 10.36 380 GLY A N 1
ATOM 605 C CA . GLY A 1 82 ? 7.573 -6.671 3.896 1.00 12.17 380 GLY A CA 1
ATOM 606 C C . GLY A 1 82 ? 7.239 -5.257 4.326 1.00 10.95 380 GLY A C 1
ATOM 607 O O . GLY A 1 82 ? 8.001 -4.325 4.066 1.00 11.58 380 GLY A O 1
ATOM 608 N N . ASP A 1 83 ? 6.094 -5.092 4.977 1.00 12.99 381 ASP A N 1
ATOM 609 C CA . ASP A 1 83 ? 5.586 -3.777 5.349 1.00 11.04 381 ASP A CA 1
ATOM 610 C C . ASP A 1 83 ? 5.888 -3.470 6.805 1.00 12.91 381 ASP A C 1
ATOM 611 O O . ASP A 1 83 ? 5.836 -4.353 7.659 1.00 12.26 381 ASP A O 1
ATOM 616 N N . SER A 1 84 ? 6.183 -2.206 7.082 1.00 10.77 382 SER A N 1
ATOM 617 C CA . SER A 1 84 ? 6.382 -1.778 8.458 1.00 10.44 382 SER A CA 1
ATOM 618 C C . SER A 1 84 ? 6.140 -0.284 8.526 1.00 11.28 382 SER A C 1
ATOM 619 O O . SER A 1 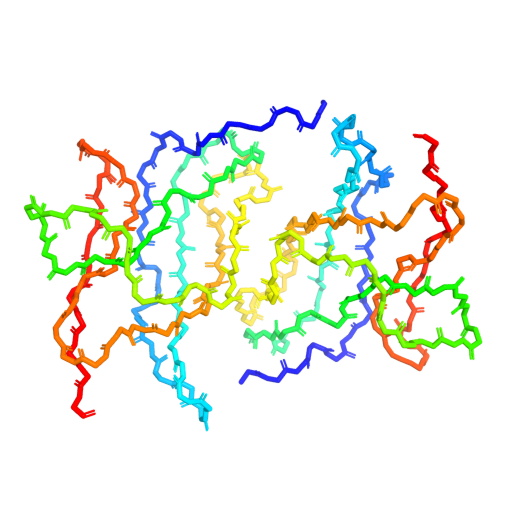84 ? 5.963 0.382 7.505 1.00 11.64 382 SER A O 1
ATOM 622 N N . PHE A 1 85 ? 6.167 0.235 9.752 1.00 10.72 383 PHE A N 1
ATOM 623 C CA . PHE A 1 85 ? 6.179 1.669 9.990 1.00 10.73 383 PHE A CA 1
ATOM 624 C C . PHE A 1 85 ? 7.332 2.002 10.916 1.00 10.42 383 PHE A C 1
ATOM 625 O O . PHE A 1 85 ? 7.575 1.287 11.889 1.00 10.84 383 PHE A O 1
ATOM 633 N N . ILE A 1 86 ? 8.015 3.096 10.618 1.00 9.43 384 ILE A N 1
ATOM 634 C CA . ILE A 1 86 ? 8.938 3.723 11.549 1.00 9.74 384 ILE A CA 1
ATOM 635 C C . ILE A 1 86 ? 8.096 4.669 12.388 1.00 10.59 384 ILE A C 1
ATOM 636 O O . ILE A 1 86 ? 7.401 5.533 11.838 1.00 11.37 384 ILE A O 1
ATOM 641 N N . VAL A 1 87 ? 8.121 4.491 13.704 1.00 9.55 385 VAL A N 1
ATOM 642 C CA . VAL A 1 87 ? 7.307 5.287 14.613 1.00 9.78 385 VAL A CA 1
ATOM 643 C C . VAL A 1 87 ? 8.215 6.003 15.599 1.00 10.13 385 VAL A C 1
ATOM 644 O O . VAL A 1 87 ? 9.130 5.399 16.177 1.00 11.00 385 VAL A O 1
ATOM 648 N N . VAL A 1 88 ? 7.966 7.293 15.786 1.00 9.84 386 VAL A N 1
ATOM 649 C CA . VAL A 1 88 ? 8.753 8.107 16.701 1.00 9.92 386 VAL A CA 1
ATOM 650 C C . VAL A 1 88 ? 7.777 8.856 17.588 1.00 10.40 386 VAL A C 1
ATOM 651 O O . VAL A 1 88 ? 6.931 9.607 17.089 1.00 11.15 386 VAL A O 1
ATOM 655 N N . GLY A 1 89 ? 7.909 8.680 18.893 1.00 12.88 387 GLY A N 1
ATOM 656 C CA . GLY A 1 89 ? 6.999 9.291 19.838 1.00 13.62 387 GLY A CA 1
ATOM 657 C C . GLY A 1 89 ? 5.800 8.409 20.128 1.00 13.13 387 GLY A C 1
ATOM 658 O O . GLY A 1 89 ? 5.535 7.410 19.461 1.00 15.19 387 GLY A O 1
ATOM 659 N N . ARG A 1 90 ? 5.044 8.805 21.142 1.00 14.17 388 ARG A N 1
ATOM 660 C CA . ARG A 1 90 ? 3.944 8.005 21.652 1.00 15.87 388 ARG A CA 1
ATOM 661 C C . ARG A 1 90 ? 2.688 8.855 21.751 1.00 16.19 388 ARG A C 1
ATOM 662 O O . ARG A 1 90 ? 2.755 10.076 21.941 1.00 14.79 388 ARG A O 1
ATOM 670 N N . GLY A 1 91 ? 1.540 8.188 21.620 1.00 16.78 389 GLY A N 1
ATOM 671 C CA . GLY A 1 91 ? 0.268 8.853 21.838 1.00 18.73 389 GLY A CA 1
ATOM 672 C C . GLY A 1 91 ? 0.102 10.015 20.891 1.00 15.27 389 GLY A C 1
ATOM 673 O O . GLY A 1 91 ? 0.341 9.902 19.684 1.00 16.42 389 GLY A O 1
ATOM 674 N N . ASP A 1 92 ? -0.277 11.168 21.443 1.00 17.48 390 ASP A N 1
ATOM 675 C CA . ASP A 1 92 ? -0.519 12.332 20.604 1.00 17.43 390 ASP A CA 1
ATOM 676 C C . ASP A 1 92 ? 0.757 12.954 20.055 1.00 16.49 390 ASP A C 1
ATOM 677 O O . ASP A 1 92 ? 0.665 13.899 19.263 1.00 18.73 390 ASP A O 1
ATOM 682 N N A LYS A 1 93 ? 1.935 12.464 20.446 0.66 14.45 391 LYS A N 1
ATOM 683 N N B LYS A 1 93 ? 1.926 12.450 20.451 0.34 14.56 391 LYS A N 1
ATOM 684 C CA A LYS A 1 93 ? 3.187 12.936 19.868 0.66 14.95 391 LYS A CA 1
ATOM 685 C CA B LYS A 1 93 ? 3.206 12.903 19.925 0.34 15.00 391 LYS A CA 1
ATOM 686 C C A LYS A 1 93 ? 3.640 12.093 18.687 0.66 13.25 391 LYS A C 1
ATOM 687 C C B LYS A 1 93 ? 3.756 11.986 18.844 0.34 13.51 391 LYS A C 1
ATOM 688 O O A LYS A 1 93 ? 4.536 12.518 17.949 0.66 13.88 391 LYS A O 1
ATOM 689 O O B LYS A 1 93 ? 4.851 12.244 18.336 0.34 13.41 391 LYS A O 1
ATOM 700 N N . GLN A 1 94 ? 3.040 10.923 18.486 1.00 12.15 392 GLN A N 1
ATOM 701 C CA . GLN A 1 94 ? 3.574 9.948 17.542 1.00 12.55 392 GLN A CA 1
ATOM 702 C C . GLN A 1 94 ? 3.556 10.465 16.113 1.00 12.53 392 GLN A C 1
ATOM 703 O O . GLN A 1 94 ? 2.535 10.969 15.632 1.00 15.60 392 GLN A O 1
ATOM 709 N N . ILE A 1 95 ? 4.680 10.298 15.414 1.00 10.64 393 ILE A N 1
ATOM 710 C CA . ILE A 1 95 ? 4.745 10.433 13.966 1.00 11.88 393 ILE A CA 1
ATOM 711 C C . ILE A 1 95 ? 5.116 9.068 13.399 1.00 10.41 393 ILE A C 1
ATOM 712 O O . ILE A 1 95 ? 5.682 8.220 14.090 1.00 11.28 393 ILE A O 1
ATOM 717 N N . ASN A 1 96 ? 4.781 8.852 12.133 1.00 11.67 394 ASN A N 1
ATOM 718 C CA . ASN A 1 96 ? 4.993 7.539 11.542 1.00 12.32 394 ASN A CA 1
ATOM 719 C C . ASN A 1 96 ? 5.332 7.688 10.069 1.00 12.30 394 ASN A C 1
ATOM 720 O O . ASN A 1 96 ? 4.900 8.640 9.411 1.00 13.60 394 ASN A O 1
ATOM 725 N N . HIS A 1 97 ? 6.097 6.731 9.551 1.00 12.33 395 HIS A N 1
ATOM 726 C CA . HIS A 1 97 ? 6.438 6.675 8.137 1.00 14.01 395 HIS A CA 1
ATOM 727 C C . HIS A 1 97 ? 6.398 5.220 7.699 1.00 13.73 395 HIS A C 1
ATOM 728 O O . HIS A 1 97 ? 7.118 4.380 8.248 1.00 12.40 395 HIS A O 1
ATOM 735 N N . HIS A 1 98 ? 5.551 4.920 6.723 1.00 14.25 396 HIS A N 1
ATOM 736 C CA . HIS A 1 98 ? 5.446 3.560 6.223 1.00 12.67 396 HIS A CA 1
ATOM 737 C C . HIS A 1 98 ? 6.686 3.196 5.415 1.00 14.41 396 HIS A C 1
ATOM 738 O O . HIS A 1 98 ? 7.309 4.041 4.770 1.00 17.56 396 HIS A O 1
ATOM 745 N N . TRP A 1 99 ? 7.060 1.919 5.471 1.00 12.93 397 TRP A N 1
ATOM 746 C CA . TRP A 1 99 ? 8.180 1.404 4.700 1.00 12.84 397 TRP A CA 1
ATOM 747 C C . TRP A 1 99 ? 7.785 0.066 4.100 1.00 13.21 397 TRP A C 1
ATOM 748 O O . TRP A 1 99 ? 7.158 -0.757 4.771 1.00 14.25 397 TRP A O 1
ATOM 759 N N . HIS A 1 100 ? 8.156 -0.150 2.841 1.00 13.53 398 HIS A N 1
ATOM 760 C CA . HIS A 1 100 ? 7.958 -1.437 2.192 1.00 14.19 398 HIS A CA 1
ATOM 761 C C . HIS A 1 100 ? 9.293 -1.954 1.684 1.00 14.02 398 HIS A C 1
ATOM 762 O O . HIS A 1 100 ? 10.003 -1.247 0.968 1.00 16.23 398 HIS A O 1
ATOM 769 N N . LYS A 1 101 ? 9.624 -3.189 2.041 1.00 14.84 399 LYS A N 1
ATOM 770 C CA . LYS A 1 101 ? 10.861 -3.822 1.605 1.00 13.93 399 LYS A CA 1
ATOM 771 C C . LYS A 1 101 ? 10.510 -5.100 0.858 1.00 13.24 399 LYS A C 1
ATOM 772 O O . LYS A 1 101 ? 9.889 -6.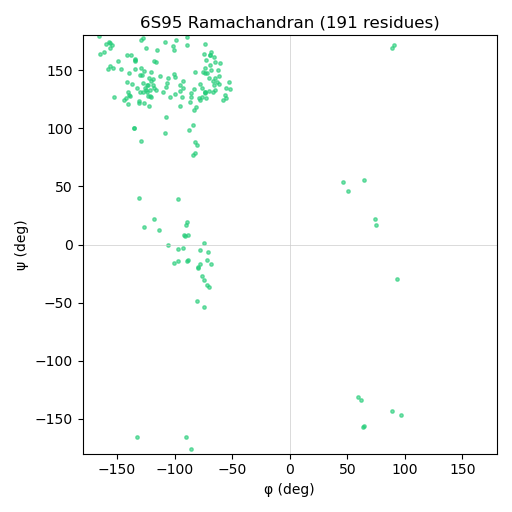001 1.425 1.00 13.86 399 LYS A O 1
ATOM 778 N N . ALA A 1 102 ? 10.902 -5.176 -0.413 1.00 15.70 400 ALA A N 1
ATOM 779 C CA . ALA A 1 102 ? 10.744 -6.402 -1.203 1.00 15.96 400 ALA A CA 1
ATOM 780 C C . ALA A 1 102 ? 12.062 -7.137 -1.343 1.00 19.78 400 ALA A C 1
ATOM 781 O O . ALA A 1 102 ? 12.974 -6.939 -0.542 1.00 19.74 400 ALA A O 1
ATOM 783 N N . TYR B 1 4 ? 27.593 7.708 3.314 1.00 37.34 302 TYR B N 1
ATOM 784 C CA . TYR B 1 4 ? 27.873 8.103 4.690 1.00 33.10 302 TYR B CA 1
ATOM 785 C C . TYR B 1 4 ? 28.923 7.189 5.290 1.00 31.77 302 TYR B C 1
ATOM 786 O O . TYR B 1 4 ? 28.609 6.175 5.915 1.00 30.15 302 TYR B O 1
ATOM 795 N N . GLY B 1 5 ? 30.181 7.557 5.078 1.00 26.05 303 GLY B N 1
ATOM 796 C CA . GLY B 1 5 ? 31.296 6.845 5.657 1.00 25.62 303 GLY B CA 1
ATOM 797 C C . GLY B 1 5 ? 31.673 7.414 7.010 1.00 21.08 303 GLY B C 1
ATOM 798 O O . GLY B 1 5 ? 30.942 8.195 7.621 1.00 21.75 303 GLY B O 1
ATOM 799 N N . MET B 1 6 ? 32.853 7.016 7.474 1.00 19.29 304 MET B N 1
ATOM 800 C CA . MET B 1 6 ? 33.331 7.477 8.769 1.00 17.40 304 MET B CA 1
ATOM 801 C C . MET B 1 6 ? 33.686 8.955 8.707 1.00 18.58 304 MET B C 1
ATOM 802 O O . MET B 1 6 ? 34.200 9.446 7.698 1.00 19.73 304 MET B O 1
ATOM 807 N N . CYS B 1 7 ? 33.398 9.669 9.792 1.00 15.12 305 CYS B N 1
ATOM 808 C CA . CYS B 1 7 ? 33.816 11.058 9.890 1.00 15.30 305 CYS B CA 1
ATOM 809 C C . CYS B 1 7 ? 35.335 11.144 9.871 1.00 15.36 305 CYS B C 1
ATOM 810 O O . CYS B 1 7 ? 36.023 10.327 10.480 1.00 15.81 305 CYS B O 1
ATOM 813 N N . THR B 1 8 ? 35.851 12.153 9.166 1.00 17.87 306 THR B N 1
ATOM 814 C CA . THR B 1 8 ? 37.279 12.265 8.890 1.00 18.69 306 THR B CA 1
ATOM 815 C C . THR B 1 8 ? 38.016 13.248 9.790 1.00 18.69 306 THR B C 1
ATOM 816 O O . THR B 1 8 ? 39.251 13.214 9.825 1.00 18.39 306 THR B O 1
ATOM 820 N N . LYS B 1 9 ? 37.319 14.127 10.499 1.00 16.81 307 LYS B N 1
ATOM 821 C CA . LYS B 1 9 ? 37.991 15.160 11.272 1.00 16.25 307 LYS B CA 1
ATOM 822 C C . LYS B 1 9 ? 38.075 14.793 12.755 1.00 15.84 307 LYS B C 1
ATOM 823 O O . LYS B 1 9 ? 37.426 13.864 13.242 1.00 15.40 307 LYS B O 1
ATOM 829 N N . LYS B 1 10 ? 38.901 15.547 13.478 1.00 13.26 308 LYS B N 1
ATOM 830 C CA . LYS B 1 10 ? 39.087 15.316 14.902 1.00 13.27 308 LYS B CA 1
ATOM 831 C C . LYS B 1 10 ? 37.886 15.841 15.676 1.00 11.60 308 LYS B C 1
ATOM 832 O O . LYS B 1 10 ? 37.399 16.942 15.409 1.00 12.62 308 LYS B O 1
ATOM 838 N N . PHE B 1 11 ? 37.407 15.041 16.625 1.00 11.51 309 PHE B N 1
ATOM 839 C CA . PHE B 1 11 ? 36.321 15.400 17.525 1.00 10.22 309 PHE B CA 1
ATOM 840 C C . PHE B 1 11 ? 36.882 16.078 18.774 1.00 11.17 309 PHE B C 1
ATOM 841 O O . PHE B 1 11 ? 38.096 16.121 18.997 1.00 11.88 309 PHE B O 1
ATOM 849 N N . SER B 1 12 ? 35.986 16.613 19.601 1.00 9.74 310 SER B N 1
ATOM 850 C CA . SER B 1 12 ? 36.338 16.982 20.966 1.00 11.06 310 SER B CA 1
ATOM 851 C C . SER B 1 12 ? 35.202 16.565 21.887 1.00 10.39 310 SER B C 1
ATOM 852 O O . SER B 1 12 ? 34.091 16.286 21.437 1.00 10.49 310 SER B O 1
ATOM 855 N N . PHE B 1 13 ? 35.493 16.505 23.186 1.00 12.60 311 PHE B N 1
ATOM 856 C CA . PHE B 1 13 ? 34.482 16.222 24.197 1.00 12.25 311 PHE B CA 1
ATOM 857 C C . PHE B 1 13 ? 33.925 17.540 24.715 1.00 12.09 311 PHE B C 1
ATOM 858 O O . PHE B 1 13 ? 34.689 18.456 25.034 1.00 12.05 311 PHE B O 1
ATOM 866 N N . ALA B 1 14 ? 32.605 17.631 24.834 1.00 12.22 312 ALA B N 1
ATOM 867 C CA . ALA B 1 14 ? 32.009 18.868 25.329 1.00 12.73 312 ALA B CA 1
ATOM 868 C C . ALA B 1 14 ? 32.165 19.023 26.834 1.00 14.13 312 ALA B C 1
ATOM 869 O O . ALA B 1 14 ? 32.140 20.144 27.348 1.00 15.23 312 ALA B O 1
ATOM 871 N N . LYS B 1 15 ? 32.278 17.921 27.561 1.00 11.99 313 LYS B N 1
ATOM 872 C CA . LYS B 1 15 ? 32.401 17.987 29.010 1.00 13.94 313 LYS B CA 1
ATOM 873 C C . LYS B 1 15 ? 33.090 16.722 29.491 1.00 13.24 313 LYS B C 1
ATOM 874 O O . LYS B 1 15 ? 33.334 15.784 28.729 1.00 11.68 313 LYS B O 1
ATOM 880 N N . ASN B 1 16 ? 33.393 16.716 30.778 1.00 12.76 314 ASN B N 1
ATOM 881 C CA . ASN B 1 16 ? 34.019 15.571 31.410 1.00 12.98 314 ASN B CA 1
ATOM 882 C C . ASN B 1 16 ? 33.153 14.335 31.186 1.00 11.80 314 ASN B C 1
ATOM 883 O O . ASN B 1 16 ? 31.943 14.378 31.445 1.00 12.77 314 ASN B O 1
ATOM 888 N N . PRO B 1 17 ? 33.718 13.241 30.689 1.00 12.50 315 PRO B N 1
ATOM 889 C CA . PRO B 1 17 ? 32.957 11.990 30.580 1.00 14.14 315 PRO B CA 1
ATOM 890 C C . PRO B 1 17 ? 32.330 11.617 31.919 1.00 13.94 315 PRO B C 1
ATOM 891 O O . PRO B 1 17 ? 32.944 11.778 32.972 1.00 16.55 315 PRO B O 1
ATOM 895 N N . ALA B 1 18 ? 31.094 11.119 31.876 1.00 15.08 316 ALA B N 1
ATOM 896 C CA . ALA B 1 18 ? 30.253 10.999 33.063 1.00 17.48 316 ALA B CA 1
ATOM 897 C C . ALA B 1 18 ? 29.840 9.554 33.310 1.00 14.69 316 ALA B C 1
ATOM 898 O O . ALA B 1 18 ? 29.290 8.894 32.422 1.00 15.25 316 ALA B O 1
ATOM 900 N N . ASP B 1 19 ? 30.094 9.082 34.527 1.00 16.69 317 ASP B N 1
ATOM 901 C CA . ASP B 1 19 ? 29.594 7.789 34.971 1.00 16.97 317 ASP B CA 1
ATOM 902 C C . ASP B 1 19 ? 28.093 7.903 35.206 1.00 17.33 317 ASP B C 1
ATOM 903 O O . ASP B 1 19 ? 27.640 8.781 35.946 1.00 20.77 317 ASP B O 1
ATOM 908 N N . THR B 1 20 ? 27.312 7.021 34.577 1.00 16.95 318 THR B N 1
ATOM 909 C CA . THR B 1 20 ? 25.864 7.045 34.757 1.00 19.11 318 THR B CA 1
ATOM 910 C C . THR B 1 20 ? 25.416 6.426 36.071 1.00 22.43 318 THR B C 1
ATOM 911 O O . THR B 1 20 ? 24.274 6.651 36.487 1.00 27.97 318 THR B O 1
ATOM 915 N N . GLY B 1 21 ? 26.278 5.656 36.730 1.00 22.10 319 GLY B N 1
ATOM 916 C CA . GLY B 1 21 ? 25.899 4.908 37.899 1.00 27.58 319 GLY B CA 1
ATOM 917 C C . GLY B 1 21 ? 25.453 3.492 37.598 1.00 29.11 319 GLY B C 1
ATOM 918 O O . GLY B 1 21 ? 25.634 2.604 38.438 1.00 38.96 319 GLY B O 1
ATOM 919 N N . HIS B 1 22 ? 24.876 3.256 36.420 1.00 27.61 320 HIS B N 1
ATOM 920 C CA . HIS B 1 22 ? 24.505 1.910 35.988 1.00 27.74 320 HIS B CA 1
ATOM 921 C C . HIS B 1 22 ? 25.562 1.278 35.091 1.00 18.34 320 HIS B C 1
ATOM 922 O O . HIS B 1 22 ? 25.242 0.600 34.109 1.00 22.80 320 HIS B O 1
ATOM 929 N N . GLY B 1 23 ? 26.832 1.510 35.422 1.00 22.96 321 GLY B N 1
ATOM 930 C CA . GLY B 1 23 ? 27.935 0.831 34.779 1.00 21.60 321 GLY B CA 1
ATOM 931 C C . GLY B 1 23 ? 28.264 1.299 33.384 1.00 16.99 321 GLY B C 1
ATOM 932 O O . GLY B 1 23 ? 28.953 0.582 32.657 1.00 16.44 321 GLY B O 1
ATOM 933 N N . THR B 1 24 ? 27.781 2.469 32.978 1.00 17.54 322 THR B N 1
ATOM 934 C CA . THR B 1 24 ? 28.078 2.999 31.658 1.00 15.41 322 THR B CA 1
ATOM 935 C C . THR B 1 24 ? 28.681 4.391 31.783 1.00 14.87 322 THR B C 1
ATOM 936 O O . THR B 1 24 ? 28.706 4.995 32.857 1.00 16.03 322 THR B O 1
ATOM 940 N N . VAL B 1 25 ? 29.198 4.884 30.665 1.00 13.56 323 VAL B N 1
ATOM 941 C CA . VAL B 1 25 ? 29.772 6.220 30.573 1.00 13.02 323 VAL B CA 1
ATOM 942 C C . VAL B 1 25 ? 29.048 6.959 29.455 1.00 12.16 323 VAL B C 1
ATOM 943 O O . VAL B 1 25 ? 28.760 6.381 28.400 1.00 13.25 323 VAL B O 1
ATOM 947 N N . VAL B 1 26 ? 28.710 8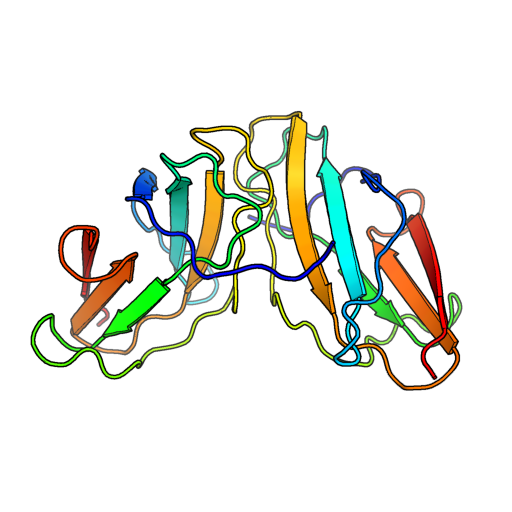.219 29.705 1.00 13.93 324 VAL B N 1
ATOM 948 C CA . VAL B 1 26 ? 28.086 9.075 28.704 1.00 13.66 324 VAL B CA 1
ATOM 949 C C . VAL B 1 26 ? 29.099 10.125 28.293 1.00 13.36 324 VAL B C 1
ATOM 950 O O . VAL B 1 26 ? 29.723 10.776 29.148 1.00 14.26 324 VAL B O 1
ATOM 954 N N . LEU B 1 27 ? 29.257 10.288 26.985 1.00 12.78 325 LEU B N 1
ATOM 955 C CA . LEU B 1 27 ? 30.136 11.285 26.400 1.00 13.97 325 LEU B CA 1
ATOM 956 C C . LEU B 1 27 ? 29.327 12.185 25.487 1.00 12.13 325 LEU B C 1
ATOM 957 O O . LEU B 1 27 ? 28.443 11.716 24.762 1.00 12.46 325 LEU B O 1
ATOM 962 N N . GLU B 1 28 ? 29.664 13.458 25.481 1.00 11.33 326 GLU B N 1
ATOM 963 C CA . GLU B 1 28 ? 29.087 14.408 24.548 1.00 12.07 326 GLU B CA 1
ATOM 964 C C . GLU B 1 28 ? 30.174 14.746 23.539 1.00 10.80 326 GLU B C 1
ATOM 965 O O . GLU B 1 28 ? 31.169 15.396 23.880 1.00 14.44 326 GLU B O 1
ATOM 971 N N . LEU B 1 29 ? 30.008 14.293 22.308 1.00 9.90 327 LEU B N 1
ATOM 972 C CA . LEU B 1 29 ? 30.997 14.497 21.257 1.00 10.86 327 LEU B CA 1
ATOM 973 C C . LEU B 1 29 ? 30.634 15.721 20.433 1.00 11.33 327 LEU B C 1
ATOM 974 O O . LEU B 1 29 ? 29.490 15.864 19.989 1.00 14.79 327 LEU B O 1
ATOM 979 N N . GLN B 1 30 ? 31.613 16.587 20.214 1.00 9.43 328 GLN B N 1
ATOM 980 C CA . GLN B 1 30 ? 31.475 17.767 19.379 1.00 10.90 328 GLN B CA 1
ATOM 981 C C . GLN B 1 30 ? 32.194 17.534 18.058 1.00 10.55 328 GLN B C 1
ATOM 982 O O . GLN B 1 30 ? 33.262 16.919 18.02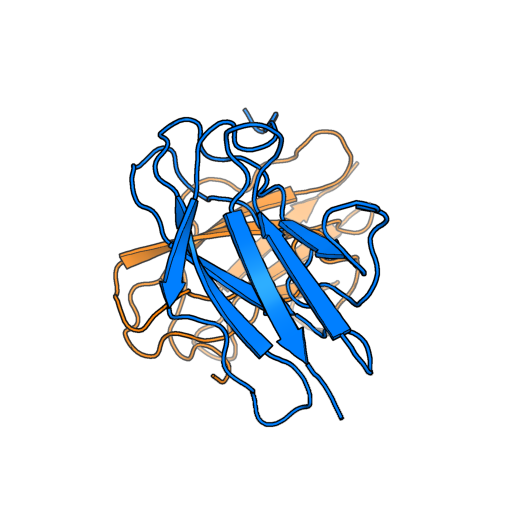7 1.00 10.98 328 GLN B O 1
ATOM 988 N N . TYR B 1 31 ? 31.622 18.053 16.973 1.00 10.50 329 TYR B N 1
ATOM 989 C CA . TYR B 1 31 ? 32.194 17.878 15.643 1.00 11.13 329 TYR B CA 1
ATOM 990 C C . TYR B 1 31 ? 32.028 19.142 14.822 1.00 12.56 329 TYR B C 1
ATOM 991 O O . TYR B 1 31 ? 30.910 19.638 14.648 1.00 14.13 329 TYR B O 1
ATOM 1000 N N . THR B 1 32 ? 33.140 19.633 14.287 1.00 12.40 330 THR B N 1
ATOM 1001 C CA . THR B 1 32 ? 33.133 20.826 13.453 1.00 14.61 330 THR B CA 1
ATOM 1002 C C . THR B 1 32 ? 33.327 20.520 11.976 1.00 15.86 330 THR B C 1
ATOM 1003 O O . THR B 1 32 ? 33.360 21.456 11.166 1.00 17.97 330 THR B O 1
ATOM 1007 N N . GLY B 1 33 ? 33.490 19.255 11.599 1.00 14.65 331 GLY B N 1
ATOM 1008 C CA . GLY B 1 33 ? 33.644 18.927 10.198 1.00 18.02 331 GLY B CA 1
ATOM 1009 C C . GLY B 1 33 ? 32.366 19.153 9.411 1.00 18.68 331 GLY B C 1
ATOM 1010 O O . GLY B 1 33 ? 31.267 19.277 9.953 1.00 17.23 331 GLY B O 1
ATOM 1011 N N . VAL B 1 34 ? 32.519 19.213 8.089 1.00 22.80 332 VAL B N 1
ATOM 1012 C CA . VAL B 1 34 ? 31.391 19.410 7.186 1.00 24.27 332 VAL B CA 1
ATOM 1013 C C . VAL B 1 34 ? 31.139 18.191 6.311 1.00 24.15 332 VAL B C 1
ATOM 1014 O O . VAL B 1 34 ? 30.378 18.274 5.341 1.00 24.69 332 VAL B O 1
ATOM 1018 N N . ASP B 1 35 ? 31.757 17.060 6.628 1.00 20.06 333 ASP B N 1
ATOM 1019 C CA . ASP B 1 35 ? 31.603 15.845 5.839 1.00 23.92 333 ASP B CA 1
ATOM 1020 C C . ASP B 1 35 ? 30.423 14.984 6.276 1.00 21.44 333 ASP B C 1
ATOM 1021 O O . ASP B 1 35 ? 30.273 13.867 5.775 1.00 23.52 333 ASP B O 1
ATOM 1026 N N . GLY B 1 36 ? 29.576 15.478 7.174 1.00 21.71 334 GLY B N 1
ATOM 1027 C CA . GLY B 1 36 ? 28.394 14.751 7.568 1.00 21.30 334 GLY B CA 1
ATOM 1028 C C . GLY B 1 36 ? 27.376 14.661 6.448 1.00 23.93 334 GLY B C 1
ATOM 1029 O O . GLY B 1 36 ? 27.475 15.358 5.432 1.00 25.05 334 GLY B O 1
ATOM 1030 N N . PRO B 1 37 ? 26.385 13.770 6.592 1.00 20.08 335 PRO B N 1
ATOM 1031 C CA . PRO B 1 37 ? 26.265 12.793 7.679 1.00 19.85 335 PRO B CA 1
ATOM 1032 C C . PRO B 1 37 ? 27.375 11.754 7.606 1.00 19.21 335 PRO B C 1
ATOM 1033 O O . PRO B 1 37 ? 27.764 11.329 6.514 1.00 22.61 335 PRO B O 1
ATOM 1037 N N . CYS B 1 38 ? 27.901 11.364 8.763 1.00 17.69 336 CYS B N 1
ATOM 1038 C CA . CYS B 1 38 ? 29.040 10.463 8.794 1.00 17.13 336 CYS B CA 1
ATOM 1039 C C . CYS B 1 38 ? 29.027 9.691 10.104 1.00 14.63 336 CYS B C 1
ATOM 1040 O O . CYS B 1 38 ? 28.504 10.161 11.117 1.00 13.80 336 CYS B O 1
ATOM 1043 N N . LYS B 1 39 ? 29.590 8.496 10.065 1.00 14.63 337 LYS B N 1
ATOM 1044 C CA . LYS B 1 39 ? 29.613 7.599 11.206 1.00 16.16 337 LYS B CA 1
ATOM 1045 C C . LYS B 1 39 ? 30.771 7.969 12.123 1.00 13.70 337 LYS B C 1
ATOM 1046 O O . LYS B 1 39 ? 31.899 8.182 11.663 1.00 14.59 337 LYS B O 1
ATOM 1052 N N . ILE B 1 40 ? 30.498 8.031 13.419 1.00 12.42 338 ILE B N 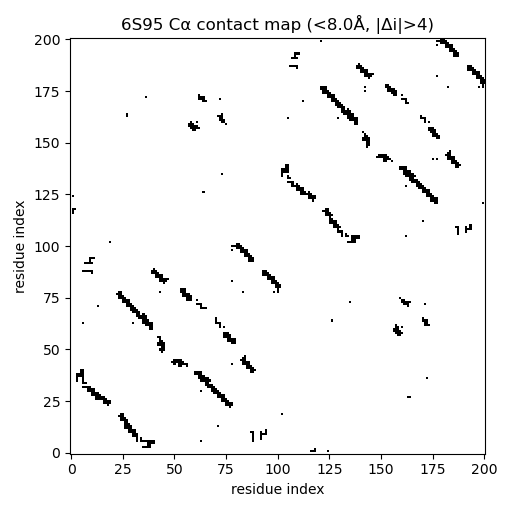1
ATOM 1053 C CA . ILE B 1 40 ? 31.518 8.444 14.388 1.00 13.56 338 ILE B CA 1
ATOM 1054 C C . ILE B 1 40 ? 32.446 7.264 14.662 1.00 14.13 338 ILE B C 1
ATOM 1055 O O . ILE B 1 40 ? 31.968 6.187 15.042 1.00 13.83 338 ILE B O 1
ATOM 1060 N N . PRO B 1 41 ? 33.765 7.429 14.515 1.00 13.33 339 PRO B N 1
ATOM 1061 C CA . PRO B 1 41 ? 34.705 6.327 14.820 1.00 13.33 339 PRO B CA 1
ATOM 1062 C C . PRO B 1 41 ? 35.051 6.269 16.304 1.00 13.85 339 PRO B C 1
ATOM 1063 O O . PRO B 1 41 ? 36.127 6.665 16.761 1.00 16.62 339 PRO B O 1
ATOM 1067 N N . ILE B 1 42 ? 34.125 5.738 17.100 1.00 14.53 340 ILE B N 1
ATOM 1068 C CA . ILE B 1 42 ? 34.268 5.674 18.548 1.00 13.78 340 ILE B CA 1
ATOM 1069 C C . ILE B 1 42 ? 34.211 4.217 18.985 1.00 14.36 340 ILE B C 1
ATOM 1070 O O . ILE B 1 42 ? 33.422 3.428 18.450 1.00 16.94 340 ILE B O 1
ATOM 1075 N N . SER B 1 43 ? 35.050 3.860 19.956 1.00 13.01 341 SER B N 1
ATOM 1076 C CA . SER B 1 43 ? 35.055 2.518 20.521 1.00 13.31 341 SER B CA 1
ATOM 1077 C C . SER B 1 43 ? 35.646 2.580 21.923 1.00 12.93 341 SER B C 1
ATOM 1078 O O . SER B 1 43 ? 36.181 3.604 22.352 1.00 13.89 341 SER B O 1
ATOM 1081 N N . ILE B 1 44 ? 35.502 1.474 22.645 1.00 13.45 342 ILE B N 1
ATOM 1082 C CA . ILE B 1 44 ? 36.181 1.233 23.912 1.00 13.09 342 ILE B CA 1
ATOM 1083 C C . ILE B 1 44 ? 37.252 0.193 23.641 1.00 13.55 342 ILE B C 1
ATOM 1084 O O . ILE B 1 44 ? 36.982 -0.812 22.974 1.00 13.57 342 ILE B O 1
ATOM 1089 N N . VAL B 1 45 ? 38.455 0.413 24.174 1.00 11.06 343 VAL B N 1
ATOM 1090 C CA . VAL B 1 45 ? 39.584 -0.475 23.941 1.00 12.11 343 VAL B CA 1
ATOM 1091 C C . VAL B 1 45 ? 40.297 -0.751 25.258 1.00 12.45 343 VAL B C 1
ATOM 1092 O O . VAL B 1 45 ? 40.182 -0.004 26.230 1.00 13.01 343 VAL B O 1
ATOM 1096 N N . ALA B 1 46 ? 41.054 -1.850 25.279 1.00 12.75 344 ALA B N 1
ATOM 1097 C CA . ALA B 1 46 ? 41.755 -2.229 26.500 1.00 12.97 344 ALA B CA 1
ATOM 1098 C C . ALA B 1 46 ? 42.957 -1.334 26.766 1.00 13.95 344 ALA B C 1
ATOM 1099 O O . ALA B 1 46 ? 43.316 -1.109 27.929 1.00 15.86 344 ALA B O 1
ATOM 1101 N N . SER B 1 47 ? 43.586 -0.827 25.709 1.00 12.92 345 SER B N 1
ATOM 1102 C CA . SER B 1 47 ? 44.783 -0.005 25.819 1.00 13.06 345 SER B CA 1
ATOM 1103 C C . SER B 1 47 ? 44.977 0.684 24.482 1.00 12.46 345 SER B C 1
ATOM 1104 O O . SER B 1 47 ? 44.397 0.284 23.475 1.00 13.38 345 SER B O 1
ATOM 1107 N N . LEU B 1 48 ? 45.813 1.721 24.471 1.00 12.78 346 LEU B N 1
ATOM 1108 C CA . LEU B 1 48 ? 46.100 2.387 23.207 1.00 13.86 346 LEU B CA 1
ATOM 1109 C C . LEU B 1 48 ? 46.913 1.513 22.256 1.00 13.17 346 LEU B C 1
ATOM 1110 O O . LEU B 1 48 ? 46.932 1.779 21.051 1.00 15.03 346 LEU B O 1
ATOM 1115 N N . SER B 1 49 ? 47.538 0.452 22.759 1.00 12.53 347 SER B N 1
ATOM 1116 C CA . SER B 1 49 ? 48.334 -0.436 21.924 1.00 13.26 347 SER B CA 1
ATOM 1117 C C . SER B 1 49 ? 47.521 -1.558 21.298 1.00 12.37 347 SER B C 1
ATOM 1118 O O . SER B 1 49 ? 48.028 -2.239 20.398 1.00 15.41 347 SER B O 1
ATOM 1121 N N . ASP B 1 50 ? 46.295 -1.793 21.765 1.00 12.83 348 ASP B N 1
ATOM 1122 C CA . ASP B 1 50 ? 45.437 -2.842 21.214 1.00 13.86 348 ASP B CA 1
ATOM 1123 C C . ASP B 1 50 ? 44.056 -2.224 21.043 1.00 12.65 348 ASP B C 1
ATOM 1124 O O . ASP B 1 50 ? 43.296 -2.128 22.011 1.00 13.20 348 ASP B O 1
ATOM 1129 N N . LEU B 1 51 ? 43.726 -1.828 19.820 1.00 12.39 349 LEU B N 1
ATOM 1130 C CA . LEU B 1 51 ? 42.469 -1.136 19.569 1.00 12.40 349 LEU B CA 1
ATOM 1131 C C . LEU B 1 51 ? 41.308 -2.077 19.236 1.00 14.10 349 LEU B C 1
ATOM 1132 O O . LEU B 1 51 ? 40.280 -1.623 18.718 1.00 14.45 349 LEU B O 1
ATOM 1137 N N . THR B 1 52 ? 41.434 -3.360 19.532 1.00 13.47 350 THR B N 1
ATOM 1138 C CA . THR B 1 52 ? 40.289 -4.246 19.381 1.00 14.17 350 THR B CA 1
ATOM 1139 C C . THR B 1 52 ? 39.141 -3.728 20.241 1.00 15.62 350 THR B C 1
ATOM 1140 O O . THR B 1 52 ? 39.331 -3.536 21.447 1.00 12.95 350 THR B O 1
ATOM 1144 N N . PRO B 1 53 ? 37.956 -3.473 19.680 1.00 15.54 351 PRO B N 1
ATOM 1145 C CA . PRO B 1 53 ? 36.862 -2.977 20.521 1.00 16.48 351 PRO B CA 1
ATOM 1146 C C . PRO B 1 53 ? 36.485 -3.977 21.604 1.00 15.16 351 PRO B C 1
ATOM 1147 O O . PRO B 1 53 ? 36.434 -5.189 21.378 1.00 17.54 351 PRO B O 1
ATOM 1151 N N . ILE B 1 54 ? 36.251 -3.461 22.803 1.00 14.72 352 ILE B N 1
ATOM 1152 C CA . ILE B 1 54 ? 35.769 -4.246 23.926 1.00 15.32 352 ILE B CA 1
ATOM 1153 C C . ILE B 1 54 ? 34.531 -3.564 24.495 1.00 15.85 352 ILE B C 1
ATOM 1154 O O . ILE B 1 54 ? 34.126 -2.495 24.044 1.00 16.03 352 ILE B O 1
ATOM 1159 N N . GLY B 1 55 ? 33.942 -4.193 25.504 1.00 16.27 353 GLY B N 1
ATOM 1160 C CA . GLY B 1 55 ? 32.740 -3.601 26.066 1.00 18.06 353 GLY B CA 1
ATOM 1161 C C . GLY B 1 55 ? 31.596 -3.579 25.059 1.00 17.41 353 GLY B C 1
ATOM 1162 O O . GLY B 1 55 ? 31.548 -4.354 24.101 1.00 17.00 353 GLY B O 1
ATOM 1163 N N . ARG B 1 56 ? 30.665 -2.658 25.282 1.00 15.55 354 ARG B N 1
ATOM 1164 C CA . ARG B 1 56 ? 29.457 -2.596 24.478 1.00 16.15 354 ARG B CA 1
ATOM 1165 C C . ARG B 1 56 ? 29.080 -1.143 24.221 1.00 16.07 354 ARG B C 1
ATOM 1166 O O . ARG B 1 56 ? 29.190 -0.298 25.111 1.00 16.32 354 ARG B O 1
ATOM 1174 N N . MET B 1 57 ? 28.640 -0.867 22.995 1.00 17.22 355 MET B N 1
ATOM 1175 C CA . MET B 1 57 ? 28.020 0.409 22.651 1.00 18.43 355 MET B CA 1
ATOM 1176 C C . MET B 1 57 ? 26.552 0.360 23.036 1.00 19.38 355 MET B C 1
ATOM 1177 O O . MET B 1 57 ? 25.785 -0.415 22.456 1.00 23.32 355 MET B O 1
ATOM 1182 N N . VAL B 1 58 ? 26.140 1.197 23.979 1.00 14.48 356 VAL B N 1
ATOM 1183 C CA . VAL B 1 58 ? 24.710 1.325 24.237 1.00 14.95 356 VAL B CA 1
ATOM 1184 C C . VAL B 1 58 ? 24.047 2.127 23.123 1.00 13.73 356 VAL B C 1
ATOM 1185 O O . VAL B 1 58 ? 23.085 1.667 22.491 1.00 14.08 356 VAL B O 1
ATOM 1189 N N . THR B 1 59 ? 24.565 3.325 22.847 1.00 12.13 357 THR B N 1
ATOM 1190 C CA . THR B 1 59 ? 24.195 4.057 21.636 1.00 12.84 357 THR B CA 1
ATOM 1191 C C . THR B 1 59 ? 25.039 3.497 20.503 1.00 13.81 357 THR B C 1
ATOM 1192 O O . THR B 1 59 ? 26.139 3.974 20.215 1.00 14.77 357 THR B O 1
ATOM 1196 N N . ALA B 1 60 ? 24.535 2.451 19.863 1.00 13.26 358 ALA B N 1
ATOM 1197 C CA . ALA B 1 60 ? 25.293 1.811 18.804 1.00 13.39 358 ALA B CA 1
ATOM 1198 C C . ALA B 1 60 ? 25.263 2.649 17.527 1.00 12.43 358 ALA B C 1
ATOM 1199 O O . ALA B 1 60 ? 24.304 3.367 17.243 1.00 13.35 358 ALA B O 1
ATOM 1201 N N . ASN B 1 61 ? 26.345 2.567 16.760 1.00 13.85 359 ASN B N 1
ATOM 1202 C CA . ASN B 1 61 ? 26.447 3.212 15.456 1.00 13.20 359 ASN B CA 1
ATOM 1203 C C . ASN B 1 61 ? 25.983 4.671 15.410 1.00 13.12 359 ASN B C 1
ATOM 1204 O O . ASN B 1 61 ? 25.138 5.034 14.588 1.00 13.49 359 ASN B O 1
ATOM 1209 N N . PRO B 1 62 ? 26.521 5.530 16.277 1.00 12.74 360 PRO B N 1
ATOM 1210 C CA . PRO B 1 62 ? 26.117 6.936 16.254 1.00 11.95 360 PRO B CA 1
ATOM 1211 C C . PRO B 1 62 ? 26.710 7.664 15.055 1.00 10.87 360 PRO B C 1
ATOM 1212 O O . PRO B 1 62 ? 27.795 7.335 14.551 1.00 11.82 360 PRO B O 1
ATOM 1216 N N . TYR B 1 63 ? 25.991 8.689 14.615 1.00 10.74 361 TYR B N 1
ATOM 1217 C CA . TYR B 1 63 ? 26.363 9.473 13.451 1.00 11.52 361 TYR B CA 1
ATOM 1218 C C . TYR B 1 63 ? 26.411 10.948 13.806 1.00 10.72 361 TYR B C 1
ATOM 1219 O O . TYR B 1 63 ? 25.651 11.427 14.652 1.00 11.18 361 TYR B O 1
ATOM 1228 N N . VAL B 1 64 ? 27.284 11.671 13.113 1.00 11.32 362 VAL B N 1
ATOM 1229 C CA . VAL B 1 64 ? 27.068 13.095 12.908 1.00 11.96 362 VAL B CA 1
ATOM 1230 C C . VAL B 1 64 ? 25.948 13.240 11.887 1.00 12.32 362 VAL B C 1
ATOM 1231 O O . VAL B 1 64 ? 25.979 12.603 10.827 1.00 13.78 362 VAL B O 1
ATOM 1235 N N . ALA B 1 65 ? 24.952 14.071 12.201 1.00 13.27 363 ALA B N 1
ATOM 1236 C CA . ALA B 1 65 ? 23.630 13.922 11.594 1.00 16.94 363 ALA B CA 1
ATOM 1237 C C . ALA B 1 65 ? 23.507 14.488 10.187 1.00 21.05 363 ALA B C 1
ATOM 1238 O O . ALA B 1 65 ? 22.578 14.100 9.465 1.00 22.08 363 ALA B O 1
ATOM 1240 N N . SER B 1 66 ? 24.386 15.397 9.783 1.00 18.84 364 SER B N 1
ATOM 1241 C CA . SER B 1 66 ? 24.244 16.083 8.501 1.00 23.23 364 SER B CA 1
ATOM 1242 C C . SER B 1 66 ? 25.564 16.774 8.189 1.00 23.22 364 SER B C 1
ATOM 1243 O O . SER B 1 66 ? 26.518 16.724 8.975 1.00 21.45 364 SER B O 1
ATOM 1246 N N . SER B 1 67 ? 25.605 17.437 7.031 1.00 28.01 365 SER B N 1
ATOM 1247 C CA . SER B 1 67 ? 26.777 18.189 6.601 1.00 24.76 365 SER B CA 1
ATOM 1248 C C . SER B 1 67 ? 26.989 19.455 7.409 1.00 27.59 365 SER B C 1
ATOM 1249 O O . SER B 1 67 ? 28.006 20.131 7.211 1.00 24.36 365 SER B O 1
ATOM 1252 N N . GLU B 1 68 ? 26.055 19.796 8.294 1.00 24.75 366 GLU B N 1
ATOM 1253 C CA . GLU B 1 68 ? 26.151 21.031 9.060 1.00 27.23 366 GLU B CA 1
ATOM 1254 C C . GLU B 1 68 ? 27.223 20.891 10.129 1.00 28.42 366 GLU B C 1
ATOM 1255 O O . GLU B 1 68 ? 27.248 19.906 10.874 1.00 27.26 366 GLU B O 1
ATOM 1261 N N . ALA B 1 69 ? 28.108 21.881 10.209 1.00 24.83 367 ALA B N 1
ATOM 1262 C CA . ALA B 1 69 ? 29.125 21.879 11.242 1.00 26.03 367 ALA B CA 1
ATOM 1263 C C . ALA B 1 69 ? 28.508 22.215 12.599 1.00 18.20 367 ALA B C 1
ATOM 1264 O O . ALA B 1 69 ? 27.331 22.573 12.721 1.00 21.35 367 ALA B O 1
ATOM 1266 N N . ASN B 1 70 ? 29.333 22.082 13.633 1.00 17.57 368 ASN B N 1
ATOM 1267 C CA . ASN B 1 70 ? 28.982 22.483 14.985 1.00 16.50 368 ASN B CA 1
ATOM 1268 C C . ASN B 1 70 ? 27.841 21.651 15.525 1.00 18.20 368 ASN B C 1
ATOM 1269 O O . ASN B 1 70 ? 26.819 22.189 15.957 1.00 25.49 368 ASN B O 1
ATOM 1274 N N . SER B 1 71 ? 28.009 20.344 15.519 1.00 15.68 369 SER B N 1
ATOM 1275 C CA . SER B 1 71 ? 27.008 19.515 16.156 1.00 15.78 369 SER B CA 1
ATOM 1276 C C . SER B 1 71 ? 27.590 18.789 17.360 1.00 13.02 369 SER B C 1
ATOM 1277 O O . SER B 1 71 ? 28.804 18.750 17.597 1.00 12.84 369 SER B O 1
ATOM 1280 N N . LYS B 1 72 ? 26.662 18.233 18.131 1.00 12.08 370 LYS B N 1
ATOM 1281 C CA . LYS B 1 72 ? 26.947 17.508 19.358 1.00 12.17 370 LYS B CA 1
ATOM 1282 C C . LYS B 1 72 ? 26.156 16.215 19.312 1.00 10.99 370 LYS B C 1
ATOM 1283 O O . LYS B 1 72 ? 24.968 16.239 18.968 1.00 12.37 370 LYS B O 1
ATOM 1289 N N . VAL B 1 73 ? 26.796 15.106 19.668 1.00 9.98 371 VAL B N 1
ATOM 1290 C CA . VAL B 1 73 ? 26.179 13.786 19.651 1.00 10.98 371 VAL B CA 1
ATOM 1291 C C . VAL B 1 73 ? 26.451 13.126 20.996 1.00 10.45 371 VAL B C 1
ATOM 1292 O O . VAL B 1 73 ? 27.593 13.126 21.476 1.00 11.19 371 VAL B O 1
ATOM 1296 N N . LEU B 1 74 ? 25.408 12.577 21.611 1.00 10.35 372 LEU B N 1
ATOM 1297 C CA . LEU B 1 74 ? 25.541 11.915 22.898 1.00 10.43 372 LEU B CA 1
ATOM 1298 C C . LEU B 1 74 ? 25.764 10.428 22.676 1.00 11.02 372 LEU B C 1
ATOM 1299 O O . LEU B 1 74 ? 24.992 9.772 21.969 1.00 12.79 372 LEU B O 1
ATOM 1304 N N . VAL B 1 75 ? 26.821 9.898 23.274 1.00 10.21 373 VAL B N 1
ATOM 1305 C CA . VAL B 1 75 ? 27.175 8.490 23.131 1.00 11.48 373 VAL B CA 1
ATOM 1306 C C . VAL B 1 75 ? 27.246 7.862 24.514 1.00 10.78 373 VAL B C 1
ATOM 1307 O O . VAL B 1 75 ? 27.765 8.469 25.458 1.00 13.44 373 VAL B O 1
ATOM 1311 N N . GLU B 1 76 ? 26.701 6.656 24.646 1.00 11.66 374 GLU B N 1
ATOM 1312 C CA . GLU B 1 76 ? 26.718 5.924 25.900 1.00 11.47 374 GLU B CA 1
ATOM 1313 C C . GLU B 1 76 ? 27.359 4.573 25.651 1.00 10.96 374 GLU B C 1
ATOM 1314 O O . GLU B 1 76 ? 26.999 3.874 24.700 1.00 11.96 374 GLU B O 1
ATOM 1320 N N . MET B 1 77 ? 28.313 4.210 26.496 1.00 12.22 375 MET B N 1
ATOM 1321 C CA . MET B 1 77 ? 29.062 2.978 26.319 1.00 13.33 375 MET B CA 1
ATOM 1322 C C . MET B 1 77 ? 29.158 2.250 27.642 1.00 13.19 375 MET B C 1
ATOM 1323 O O . MET B 1 77 ? 29.154 2.868 28.705 1.00 12.47 375 MET B O 1
ATOM 1328 N N . GLU B 1 78 ? 29.246 0.925 27.558 1.00 12.35 376 GLU B N 1
ATOM 1329 C CA . GLU B 1 78 ? 29.423 0.086 28.736 1.00 12.84 376 GLU B CA 1
ATOM 1330 C C . GLU B 1 78 ? 30.839 -0.460 28.713 1.00 12.87 376 GLU B C 1
ATOM 1331 O O . GLU B 1 78 ? 31.107 -1.460 28.026 1.00 13.92 376 GLU B O 1
ATOM 1337 N N . PRO B 1 79 ? 31.780 0.166 29.413 1.00 13.15 377 PRO B N 1
ATOM 1338 C CA . PRO B 1 79 ? 33.143 -0.352 29.456 1.00 13.75 377 PRO B CA 1
ATOM 1339 C C . PRO B 1 79 ? 33.211 -1.573 30.351 1.00 13.75 377 PRO B C 1
ATOM 1340 O O . PRO B 1 79 ? 32.290 -1.832 31.140 1.00 14.54 377 PRO B O 1
ATOM 1344 N N . PRO B 1 80 ? 34.277 -2.355 30.255 1.00 15.01 378 PRO B N 1
ATOM 1345 C CA . PRO B 1 80 ? 34.475 -3.436 31.221 1.00 16.21 378 PRO B CA 1
ATOM 1346 C C . PRO B 1 80 ? 34.805 -2.849 32.583 1.00 14.64 378 PRO B C 1
ATOM 1347 O O . PRO B 1 80 ? 35.175 -1.682 32.709 1.00 14.42 378 PRO B O 1
ATOM 1351 N N . PHE B 1 81 ? 34.672 -3.671 33.621 1.00 16.38 379 PHE B N 1
ATOM 1352 C CA . PHE B 1 81 ? 35.208 -3.263 34.911 1.00 16.76 379 PHE B CA 1
ATOM 1353 C C . PHE B 1 81 ? 36.720 -3.090 34.802 1.00 16.55 379 PHE B C 1
ATOM 1354 O O . PHE B 1 81 ? 37.381 -3.733 33.983 1.00 17.34 379 PHE B O 1
ATOM 1362 N N . GLY B 1 82 ? 37.264 -2.178 35.611 1.00 16.21 380 GLY B N 1
ATOM 1363 C CA . GLY B 1 82 ? 38.686 -1.887 35.576 1.00 17.24 380 GLY B CA 1
ATOM 1364 C C . GLY B 1 82 ? 39.072 -0.800 34.592 1.00 13.83 380 GLY B C 1
ATOM 1365 O O . GLY B 1 82 ? 38.333 0.169 34.421 1.00 14.66 380 GLY B O 1
ATOM 1366 N N . ASP B 1 83 ? 40.224 -0.956 33.940 1.00 14.79 381 ASP B N 1
ATOM 1367 C CA . ASP B 1 83 ? 40.784 0.073 33.068 1.00 14.66 381 ASP B CA 1
ATOM 1368 C C . ASP B 1 83 ? 40.341 -0.138 31.631 1.00 15.51 381 ASP B C 1
ATOM 1369 O O . ASP B 1 83 ? 40.311 -1.270 31.140 1.00 16.93 381 ASP B O 1
ATOM 1374 N N . SER B 1 84 ? 40.052 0.963 30.947 1.00 13.59 382 SER B N 1
ATOM 1375 C CA . SER B 1 84 ? 39.827 0.927 29.509 1.00 13.18 382 SER B CA 1
ATOM 1376 C C . SER B 1 84 ? 40.040 2.334 28.974 1.00 12.88 382 SER B C 1
ATOM 1377 O O . SER B 1 84 ? 40.209 3.290 29.740 1.00 13.88 382 SER B O 1
ATOM 1380 N N . PHE B 1 85 ? 40.019 2.455 27.648 1.00 11.86 383 PHE B N 1
ATOM 1381 C CA . PHE B 1 85 ? 40.122 3.747 26.989 1.00 12.45 383 PHE B CA 1
ATOM 1382 C C . PHE B 1 85 ? 38.963 3.947 26.035 1.00 12.33 383 PHE B C 1
ATOM 1383 O O . PHE B 1 85 ? 38.626 3.056 25.252 1.00 13.73 383 PHE B O 1
ATOM 1391 N N . ILE B 1 86 ? 38.377 5.123 26.087 1.00 12.06 384 ILE B N 1
ATOM 1392 C CA . ILE B 1 86 ? 37.476 5.587 25.051 1.00 12.46 384 ILE B CA 1
ATOM 1393 C C . ILE B 1 86 ? 38.342 6.215 23.976 1.00 11.77 384 ILE B C 1
ATOM 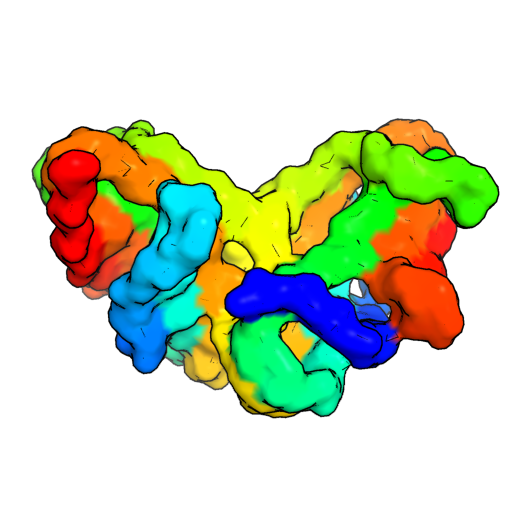1394 O O . ILE B 1 86 ? 39.159 7.087 24.278 1.00 13.62 384 ILE B O 1
ATOM 1399 N N . VAL B 1 87 ? 38.178 5.780 22.733 1.00 11.07 385 VAL B N 1
ATOM 1400 C CA . VAL B 1 87 ? 38.961 6.296 21.620 1.00 11.18 385 VAL B CA 1
ATOM 1401 C C . VAL B 1 87 ? 38.006 6.800 20.543 1.00 11.96 385 VAL B C 1
ATOM 1402 O O . VAL B 1 87 ? 37.034 6.121 20.185 1.00 12.97 385 VAL B O 1
ATOM 1406 N N . VAL B 1 88 ? 38.277 7.996 20.033 1.00 11.25 386 VAL B N 1
ATOM 1407 C CA . VAL B 1 88 ? 37.471 8.601 18.977 1.00 12.13 386 VAL B CA 1
ATOM 1408 C C . VAL B 1 88 ? 38.424 9.080 17.893 1.00 12.40 386 VAL B C 1
ATOM 1409 O O . VAL B 1 88 ? 39.317 9.889 18.166 1.00 13.24 386 VAL B O 1
ATOM 1413 N N . GLY B 1 89 ? 38.246 8.588 16.674 1.00 13.76 387 GLY B N 1
ATOM 1414 C CA . GLY B 1 89 ? 39.121 8.964 15.583 1.00 15.02 387 GLY B CA 1
ATOM 1415 C C . GLY B 1 89 ? 40.322 8.042 15.432 1.00 15.32 387 GLY B C 1
ATOM 1416 O O . GLY B 1 89 ? 40.621 7.197 16.275 1.00 17.92 387 GLY B O 1
ATOM 1417 N N . ARG B 1 90 ? 41.043 8.255 14.332 1.00 16.72 388 ARG B N 1
ATOM 1418 C CA . ARG B 1 90 ? 42.086 7.350 13.873 1.00 17.62 388 ARG B CA 1
ATOM 1419 C C . ARG B 1 90 ? 43.363 8.127 13.573 1.00 17.89 388 ARG B C 1
ATOM 1420 O O . ARG B 1 90 ? 43.320 9.262 13.097 1.00 17.48 388 ARG B O 1
ATOM 1428 N N . GLY B 1 91 ? 44.502 7.485 13.831 1.00 19.80 389 GLY B N 1
ATOM 1429 C CA . GLY B 1 91 ? 45.777 8.078 13.442 1.00 21.07 389 GLY B CA 1
ATOM 1430 C C . GLY B 1 91 ? 46.007 9.402 14.141 1.00 17.32 389 GLY B C 1
ATOM 1431 O O . GLY B 1 91 ? 45.788 9.539 15.351 1.00 18.43 389 GLY B O 1
ATOM 1432 N N . ASP B 1 92 ? 46.436 10.404 13.381 1.00 16.65 390 ASP B N 1
ATOM 1433 C CA . ASP B 1 92 ? 46.712 11.692 13.999 1.00 17.57 390 ASP B CA 1
ATOM 1434 C C . ASP B 1 92 ? 45.447 12.466 14.359 1.00 16.45 390 ASP B C 1
ATOM 1435 O O . ASP B 1 92 ? 45.556 13.583 14.873 1.00 21.33 390 ASP B O 1
ATOM 1440 N N . LYS B 1 93 ? 44.260 11.906 14.109 1.00 16.04 391 LYS B N 1
ATOM 1441 C CA . LYS B 1 93 ? 43.006 12.502 14.552 1.00 15.72 391 LYS B CA 1
ATOM 1442 C C . LYS B 1 93 ? 42.503 11.888 15.852 1.00 15.25 391 LYS B C 1
ATOM 1443 O O . LYS B 1 93 ? 41.491 12.351 16.387 1.00 15.60 391 LYS B O 1
ATOM 1449 N N . GLN B 1 94 ? 43.179 10.865 16.370 1.00 13.67 392 GLN B N 1
ATOM 1450 C CA . GLN B 1 94 ? 42.681 10.120 17.521 1.00 13.91 392 GLN B CA 1
ATOM 1451 C C . GLN B 1 94 ? 42.735 10.944 18.802 1.00 13.74 392 GLN B C 1
ATOM 1452 O O . GLN B 1 94 ? 43.764 11.548 19.130 1.00 15.83 392 GLN B O 1
ATOM 1458 N N . ILE B 1 95 ? 41.629 10.942 19.546 1.00 12.45 393 ILE B N 1
ATOM 1459 C CA . ILE B 1 95 ? 41.619 11.413 20.921 1.00 12.12 393 ILE B CA 1
ATOM 1460 C C . ILE B 1 95 ? 41.230 10.239 21.803 1.00 11.97 393 ILE B C 1
ATOM 1461 O O . ILE B 1 95 ? 40.619 9.265 21.350 1.00 12.27 393 ILE B O 1
ATOM 1466 N N . ASN B 1 96 ? 41.597 10.330 23.075 1.00 12.08 394 ASN B N 1
ATOM 1467 C CA . ASN B 1 96 ? 41.341 9.208 23.958 1.00 12.86 394 ASN B CA 1
ATOM 1468 C C . ASN B 1 96 ? 41.109 9.700 25.377 1.00 13.69 394 ASN B C 1
ATOM 1469 O O . ASN B 1 96 ? 41.536 10.793 25.762 1.00 13.95 394 ASN B O 1
ATOM 1474 N N . HIS B 1 97 ? 40.440 8.860 26.159 1.00 12.79 395 HIS B N 1
ATOM 1475 C CA . HIS B 1 97 ? 40.174 9.156 27.557 1.00 13.13 395 HIS B CA 1
ATOM 1476 C C . HIS B 1 97 ? 40.244 7.863 28.351 1.00 12.63 395 HIS B C 1
ATOM 1477 O O . HIS B 1 97 ? 39.548 6.898 28.026 1.00 13.28 395 HIS B O 1
ATOM 1484 N N . HIS B 1 98 ? 41.088 7.841 29.381 1.00 12.97 396 HIS B N 1
ATOM 1485 C CA . HIS B 1 98 ? 41.255 6.666 30.229 1.00 13.01 396 HIS B CA 1
ATOM 1486 C C . HIS B 1 98 ? 40.088 6.593 31.202 1.00 13.30 396 HIS B C 1
ATOM 1487 O O . HIS B 1 98 ? 39.829 7.541 31.944 1.00 15.31 396 HIS B O 1
ATOM 1494 N N . TRP B 1 99 ? 39.390 5.474 31.201 1.00 12.42 397 TRP B N 1
ATOM 1495 C CA . TRP B 1 99 ? 38.216 5.273 32.029 1.00 11.91 397 TRP B CA 1
ATOM 1496 C C . TRP B 1 99 ? 38.512 4.216 33.078 1.00 13.57 397 TRP B C 1
ATOM 1497 O O . TRP B 1 99 ? 39.231 3.247 32.824 1.00 14.13 397 TRP B O 1
ATOM 1508 N N . HIS B 1 100 ? 37.928 4.411 34.260 1.00 14.02 398 HIS B N 1
ATOM 1509 C CA . HIS B 1 100 ? 38.008 3.443 35.340 1.00 13.95 398 HIS B CA 1
ATOM 1510 C C . HIS B 1 100 ? 36.598 3.143 35.806 1.00 15.51 398 HIS B C 1
ATOM 1511 O O . HIS B 1 100 ? 35.805 4.061 36.032 1.00 15.41 398 HIS B O 1
ATOM 1518 N N . LYS B 1 101 ? 36.281 1.861 35.931 1.00 14.97 399 LYS B N 1
ATOM 1519 C CA . LYS B 1 101 ? 34.953 1.432 36.346 1.00 16.30 399 LYS B CA 1
ATOM 1520 C C . LYS B 1 101 ? 35.102 0.494 37.530 1.00 17.20 399 LYS B C 1
ATOM 1521 O O . LYS B 1 101 ? 35.785 -0.528 37.429 1.00 16.54 399 LYS B O 1
ATOM 1527 N N . ALA B 1 102 ? 34.479 0.853 38.646 1.00 18.47 400 ALA B N 1
ATOM 1528 C CA . ALA B 1 102 ? 34.458 -0.008 39.824 1.00 20.43 400 ALA B CA 1
ATOM 1529 C C . ALA B 1 102 ? 33.035 -0.482 40.096 1.00 26.45 400 ALA B C 1
ATOM 1530 O O . ALA B 1 102 ? 32.067 0.121 39.620 1.00 27.18 400 ALA B O 1
#